Protein AF-A0A2K2CIB5-F1 (afdb_monomer)

Mean predicted aligned error: 21.06 Å

Solvent-accessible surface area (backbone atoms only — not comparable to full-atom values): 12054 Å² total; per-residue (Å²): 138,87,83,84,85,75,82,81,91,66,77,60,63,50,74,44,98,86,73,51,72,44,46,51,68,60,53,52,51,53,51,49,52,52,48,54,54,51,50,59,51,50,52,55,48,49,55,48,51,51,53,52,47,55,53,48,50,55,50,50,54,53,52,51,52,52,52,51,51,53,53,53,52,50,53,51,52,51,52,51,52,48,54,48,50,53,50,51,62,58,68,69,59,75,73,51,76,68,53,50,52,50,52,48,52,52,51,53,51,50,52,51,51,51,51,52,39,41,75,75,78,39,83,78,78,79,73,90,50,82,83,54,95,83,40,90,86,57,93,68,91,59,59,70,77,58,49,52,59,68,75,46,82,80,90,76,80,86,78,82,80,76,85,79,80,83,80,91,82,91,82,84,83,82,83,79,81,86,83,77,72,87,83,78,81,80,128

Foldseek 3Di:
DDDDDDDDDDFDWDQDPVRDIDGPVVVVVVVVVVVVVVVVVVVVVVVVVVVVVVVVVVVVVVVVVVVVVVVVVVVVVVVVVVVVVVVVVVVPDDDDPVRVVVVVVVVVVVVVVQVVCCVPPRHDPPPVDPPPPQDPVDPDPDDPVVVVVNVDPPPDDPDDPPDDDDDDDDDDDDPPDDPPPPPPPDD

pLDDT: mean 72.32, std 23.1, range [26.28, 97.81]

Sequence (187 aa):
MAASTSSAGEAVTMRLANGKTISWPATVAGKIEEGLYKVGLLERAAEATDRDLNLLEKQVEAMTADVGFELQLNDYCYDLEHMRKARQEFRFRSLSEVEERSLGQIRDLASSAIEDYKTRVGPVPAYDNPISLFSDTIPLELPESLAMAIALPSASHHNKLTKIQGTDGVGEPYIADHKQACWLAGQ

Radius of gyration: 43.48 Å; Cα contacts (8 Å, |Δi|>4): 30; chains: 1; bounding box: 99×64×113 Å

Secondary structure (DSSP, 8-state):
-------SS---EEE-TTSPEEEHHHHHHHHHHHHHHHHHHHHHHHHHHHHHHHHHHHHHHHHHHHHHHHHHHHHHHHHHHHHHHHHHHHHT-PPPHHHHHHHHHHHHHHHHHHHHHHHHT-SPP-TTS---TT-TTS-----HHHHHHHHS-------------------------SSSSSSSS--

Structure (mmCIF, N/CA/C/O backbone):
data_AF-A0A2K2CIB5-F1
#
_entry.id   AF-A0A2K2CIB5-F1
#
loop_
_atom_site.group_PDB
_atom_site.id
_atom_site.type_symbol
_atom_site.label_atom_id
_atom_site.label_alt_id
_atom_site.label_comp_id
_atom_site.label_asym_id
_atom_site.label_entity_id
_atom_site.label_seq_id
_atom_site.pdbx_PDB_ins_code
_atom_site.Cartn_x
_atom_site.Cartn_y
_atom_site.Cartn_z
_atom_site.occupancy
_atom_site.B_iso_or_equiv
_atom_site.auth_seq_id
_atom_site.auth_comp_id
_atom_site.auth_asym_id
_atom_site.auth_atom_id
_atom_site.pdbx_PDB_model_num
ATOM 1 N N . MET A 1 1 ? 56.573 12.351 -56.029 1.00 39.19 1 MET A N 1
ATOM 2 C CA . MET A 1 1 ? 55.219 11.760 -56.093 1.00 39.19 1 MET A CA 1
ATOM 3 C C . MET A 1 1 ? 54.318 12.788 -56.749 1.00 39.19 1 MET A C 1
ATOM 5 O O . MET A 1 1 ? 54.076 13.821 -56.142 1.00 39.19 1 MET A O 1
ATOM 9 N N . ALA A 1 2 ? 53.953 12.581 -58.015 1.00 36.72 2 ALA A N 1
ATOM 10 C CA . ALA A 1 2 ? 53.115 13.511 -58.767 1.00 36.72 2 ALA A CA 1
ATOM 11 C C . ALA A 1 2 ? 51.644 13.116 -58.581 1.00 36.72 2 ALA A C 1
ATOM 13 O O . ALA A 1 2 ? 51.270 11.989 -58.898 1.00 36.72 2 ALA A O 1
ATOM 14 N N . ALA A 1 3 ? 50.835 14.021 -58.031 1.00 43.50 3 ALA A N 1
ATOM 15 C CA . ALA A 1 3 ? 49.385 13.892 -58.022 1.00 43.50 3 ALA A CA 1
ATOM 16 C C . ALA A 1 3 ? 48.858 14.497 -59.329 1.00 43.50 3 ALA A C 1
ATOM 18 O O . ALA A 1 3 ? 48.890 15.712 -59.507 1.00 43.50 3 ALA A O 1
ATOM 19 N N . SER A 1 4 ? 48.430 13.651 -60.264 1.00 44.19 4 SER A N 1
ATOM 20 C CA . SER A 1 4 ? 47.715 14.099 -61.459 1.00 44.19 4 SER A CA 1
ATOM 21 C C . SER A 1 4 ? 46.269 14.406 -61.079 1.00 44.19 4 SER A C 1
ATOM 23 O O . SER A 1 4 ? 45.534 13.506 -60.683 1.00 44.19 4 SER A O 1
ATOM 25 N N . THR A 1 5 ? 45.862 15.669 -61.189 1.00 52.91 5 THR A N 1
ATOM 26 C CA . THR A 1 5 ? 44.460 16.087 -61.068 1.00 52.91 5 THR A CA 1
ATOM 27 C C . THR A 1 5 ? 43.911 16.375 -62.461 1.00 52.91 5 THR A C 1
ATOM 29 O O . THR A 1 5 ? 44.218 17.416 -63.042 1.00 52.91 5 THR A O 1
ATOM 32 N N . SER A 1 6 ? 43.125 15.440 -62.996 1.00 41.16 6 SER A N 1
ATOM 33 C CA . SER A 1 6 ? 42.288 15.644 -64.181 1.00 41.16 6 SER A CA 1
ATOM 34 C C . SER A 1 6 ? 40.847 15.917 -63.745 1.00 41.16 6 SER A C 1
ATOM 36 O O . SER A 1 6 ? 40.375 15.431 -62.719 1.00 41.16 6 SER A O 1
ATOM 38 N N . SER A 1 7 ? 40.202 16.808 -64.490 1.00 55.09 7 SER A N 1
ATOM 39 C CA . SER A 1 7 ? 38.916 17.436 -64.211 1.00 55.09 7 SER A CA 1
ATOM 40 C C . SER A 1 7 ? 37.715 16.528 -64.481 1.00 55.09 7 SER A C 1
ATOM 42 O O . SER A 1 7 ? 37.750 15.720 -65.400 1.00 55.09 7 SER A O 1
ATOM 44 N N . ALA A 1 8 ? 36.613 16.832 -63.785 1.00 44.53 8 ALA A N 1
ATOM 45 C CA . ALA A 1 8 ? 35.243 16.365 -64.018 1.00 44.53 8 ALA A CA 1
ATOM 46 C C . ALA A 1 8 ? 34.978 14.882 -63.686 1.00 44.53 8 ALA A C 1
ATOM 48 O O . ALA A 1 8 ? 35.155 13.987 -64.500 1.00 44.53 8 ALA A O 1
ATOM 49 N N . GLY A 1 9 ? 34.470 14.642 -62.472 1.00 49.84 9 GLY A N 1
ATOM 50 C CA . GLY A 1 9 ? 33.801 13.386 -62.110 1.00 49.84 9 GLY A CA 1
ATOM 51 C C . GLY A 1 9 ? 34.690 12.145 -61.992 1.00 49.84 9 GLY A C 1
ATOM 52 O O . GLY A 1 9 ? 34.163 11.038 -61.928 1.00 49.84 9 GLY A O 1
ATOM 53 N N . GLU A 1 10 ? 36.014 12.293 -61.953 1.00 50.38 10 GLU A N 1
ATOM 54 C CA . GLU A 1 10 ? 36.927 11.154 -61.882 1.00 50.38 10 GLU A CA 1
ATOM 55 C C . GLU A 1 10 ? 37.088 10.694 -60.424 1.00 50.38 10 GLU A C 1
ATOM 57 O O . GLU A 1 10 ? 37.540 11.441 -59.553 1.00 50.38 10 GLU A O 1
ATOM 62 N N . ALA A 1 11 ? 36.640 9.468 -60.130 1.00 57.41 11 ALA A N 1
ATOM 63 C CA . ALA A 1 11 ? 36.698 8.892 -58.792 1.00 57.41 11 ALA A CA 1
ATOM 64 C C . ALA A 1 11 ? 38.142 8.923 -58.270 1.00 57.41 11 ALA A C 1
ATOM 66 O O . ALA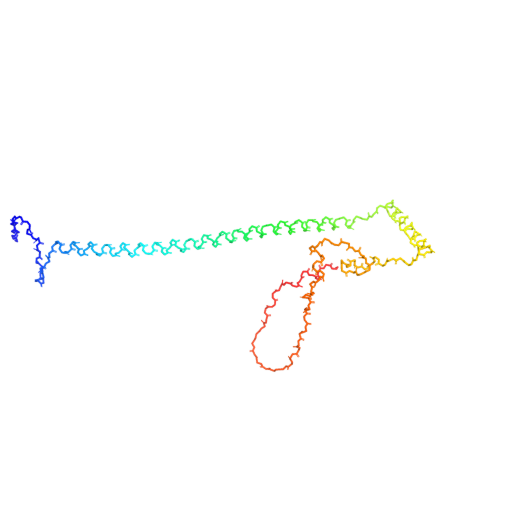 A 1 11 ? 39.026 8.286 -58.840 1.00 57.41 11 ALA A O 1
ATOM 67 N N . VAL A 1 12 ? 38.387 9.651 -57.173 1.00 67.75 12 VAL A N 1
ATOM 68 C CA . VAL A 1 12 ? 39.716 9.726 -56.555 1.00 67.75 12 VAL A CA 1
ATOM 69 C C . VAL A 1 12 ? 40.093 8.322 -56.076 1.00 67.75 12 VAL A C 1
ATOM 71 O O . VAL A 1 12 ? 39.555 7.821 -55.084 1.00 67.75 12 VAL A O 1
ATOM 74 N N . THR A 1 13 ? 40.994 7.664 -56.804 1.00 67.38 13 THR A N 1
ATOM 75 C CA . THR A 1 13 ? 41.514 6.341 -56.452 1.00 67.38 13 THR A CA 1
ATOM 76 C C . THR A 1 13 ? 42.935 6.441 -55.925 1.00 67.38 13 THR A C 1
ATOM 78 O O . THR A 1 13 ? 43.792 7.055 -56.556 1.00 67.38 13 THR A O 1
ATOM 81 N N . MET A 1 14 ? 43.206 5.799 -54.793 1.00 66.12 14 MET A N 1
ATOM 82 C CA . MET A 1 14 ? 44.529 5.753 -54.179 1.00 66.12 14 MET A CA 1
ATOM 83 C C . MET A 1 14 ? 45.064 4.320 -54.236 1.00 66.12 14 MET A C 1
ATOM 85 O O . MET A 1 14 ? 44.392 3.383 -53.804 1.00 66.12 14 MET A O 1
ATOM 89 N N . ARG A 1 15 ? 46.268 4.127 -54.784 1.00 69.38 15 ARG A N 1
ATOM 90 C CA . ARG A 1 15 ? 46.948 2.823 -54.775 1.00 69.38 15 ARG A CA 1
ATOM 91 C C . ARG A 1 15 ? 47.788 2.679 -53.514 1.00 69.38 15 ARG A C 1
ATOM 93 O O . ARG A 1 15 ? 48.648 3.510 -53.242 1.00 69.38 15 ARG A O 1
ATOM 100 N N . LEU A 1 16 ? 47.536 1.618 -52.758 1.00 70.50 16 LEU A N 1
ATOM 101 C CA . LEU A 1 16 ? 48.311 1.252 -51.578 1.00 70.50 16 LEU A CA 1
ATOM 102 C C . LEU A 1 16 ? 49.600 0.513 -51.963 1.00 70.50 16 LEU A C 1
ATOM 104 O O . LEU A 1 16 ? 49.692 -0.094 -53.030 1.00 70.50 16 LEU A O 1
ATOM 108 N N . ALA A 1 17 ? 50.574 0.497 -51.048 1.00 70.44 17 ALA A N 1
ATOM 109 C CA . ALA A 1 17 ? 51.872 -0.172 -51.218 1.00 70.44 17 ALA A CA 1
ATOM 110 C C . ALA A 1 17 ? 51.777 -1.693 -51.476 1.00 70.44 17 ALA A C 1
ATOM 112 O O . ALA A 1 17 ? 52.720 -2.295 -51.975 1.00 70.44 17 ALA A O 1
ATOM 113 N N . ASN A 1 18 ? 50.630 -2.309 -51.182 1.00 76.31 18 ASN A N 1
ATOM 114 C CA . ASN A 1 18 ? 50.328 -3.717 -51.457 1.00 76.31 18 ASN A CA 1
ATOM 115 C C . ASN A 1 18 ? 49.655 -3.951 -52.830 1.00 76.31 18 ASN A C 1
ATOM 117 O O . ASN A 1 18 ? 49.126 -5.031 -53.075 1.00 76.31 18 ASN A O 1
ATOM 121 N N . GLY A 1 19 ? 49.610 -2.939 -53.704 1.00 74.81 19 GLY A N 1
ATOM 122 C CA . GLY A 1 19 ? 49.005 -3.020 -55.039 1.00 74.81 19 GLY A CA 1
ATOM 123 C C . GLY A 1 19 ? 47.479 -2.862 -55.073 1.00 74.81 19 GLY A C 1
ATOM 124 O O . GLY A 1 19 ? 46.896 -2.803 -56.157 1.00 74.81 19 GLY A O 1
ATOM 125 N N . LYS A 1 20 ? 46.807 -2.746 -53.919 1.00 75.69 20 LYS A N 1
ATOM 126 C CA . LYS A 1 20 ? 45.348 -2.579 -53.852 1.00 75.69 20 LYS A CA 1
ATOM 127 C C . LYS A 1 20 ? 44.957 -1.141 -54.202 1.00 75.69 20 LYS A C 1
ATOM 129 O O . LYS A 1 20 ? 45.455 -0.191 -53.601 1.00 75.69 20 LYS A O 1
ATOM 134 N N . THR A 1 21 ? 44.053 -0.977 -55.168 1.00 74.56 21 THR A N 1
ATOM 135 C CA . THR A 1 21 ? 43.487 0.333 -55.531 1.00 74.56 21 THR A CA 1
ATOM 136 C C . THR A 1 21 ? 42.214 0.557 -54.721 1.00 74.56 21 THR A C 1
ATOM 138 O O . THR A 1 21 ? 41.288 -0.246 -54.804 1.00 74.56 21 THR A O 1
ATOM 141 N N . ILE A 1 22 ? 42.172 1.620 -53.921 1.00 74.31 22 ILE A N 1
ATOM 142 C CA . ILE A 1 22 ? 40.996 2.010 -53.141 1.00 74.31 22 ILE A CA 1
ATOM 143 C C . ILE A 1 22 ? 40.312 3.183 -53.839 1.00 74.31 22 ILE A C 1
ATOM 145 O O . ILE A 1 22 ? 40.981 4.143 -54.209 1.00 74.31 22 ILE A O 1
ATOM 149 N N . SER A 1 23 ? 38.990 3.126 -53.984 1.00 79.00 23 SER A N 1
ATOM 150 C CA . SER A 1 23 ? 38.166 4.268 -54.388 1.00 79.00 23 SER A CA 1
ATOM 151 C C . SER A 1 23 ? 37.649 4.991 -53.143 1.00 79.00 23 SER A C 1
ATOM 153 O O . SER A 1 23 ? 37.018 4.370 -52.279 1.00 79.00 23 SER A O 1
ATOM 155 N N . TRP A 1 24 ? 37.919 6.295 -53.030 1.00 75.25 24 TRP A N 1
ATOM 156 C CA . TRP A 1 24 ? 37.426 7.114 -51.918 1.00 75.25 24 TRP A CA 1
ATOM 157 C C . TRP A 1 24 ? 35.892 7.138 -51.835 1.00 75.25 24 TRP A C 1
ATOM 159 O O . TRP A 1 24 ? 35.381 6.845 -50.754 1.00 75.25 24 TRP A O 1
ATOM 169 N N . PRO A 1 25 ? 35.141 7.369 -52.935 1.00 80.38 25 PRO A N 1
ATOM 170 C CA . PRO A 1 25 ? 33.680 7.274 -52.917 1.00 80.38 25 PRO A CA 1
ATOM 171 C C . PRO A 1 25 ? 33.150 5.938 -52.382 1.00 80.38 25 PRO A C 1
ATOM 173 O O . PRO A 1 25 ? 32.252 5.926 -51.545 1.00 80.38 25 PRO A O 1
ATOM 176 N N . ALA A 1 26 ? 33.745 4.814 -52.795 1.00 76.50 26 ALA A N 1
ATOM 177 C CA . ALA A 1 26 ? 33.327 3.488 -52.334 1.00 76.50 26 ALA A CA 1
ATOM 178 C C . ALA A 1 26 ? 33.642 3.255 -50.845 1.00 76.50 26 ALA A C 1
ATOM 180 O O . ALA A 1 26 ? 32.874 2.617 -50.131 1.00 76.50 26 ALA A O 1
ATOM 181 N N . THR A 1 27 ? 34.760 3.799 -50.357 1.00 83.06 27 THR A N 1
ATOM 182 C CA . THR A 1 27 ? 35.150 3.690 -48.942 1.00 83.06 27 THR A CA 1
ATOM 183 C C . THR A 1 27 ? 34.238 4.522 -48.046 1.00 83.06 27 THR A C 1
ATOM 185 O O . THR A 1 27 ? 33.832 4.058 -46.983 1.00 83.06 27 THR A O 1
ATOM 188 N N . VAL A 1 28 ? 33.890 5.737 -48.481 1.00 85.75 28 VAL A N 1
ATOM 189 C CA . VAL A 1 28 ? 32.944 6.608 -47.772 1.00 85.75 28 VAL A CA 1
ATOM 190 C C . VAL A 1 28 ? 31.554 5.973 -47.745 1.00 85.75 28 VAL A C 1
ATOM 192 O O . VAL A 1 28 ? 30.962 5.896 -46.673 1.00 85.75 28 VAL A O 1
ATOM 195 N N . ALA A 1 29 ? 31.070 5.442 -48.873 1.00 86.88 29 ALA A N 1
ATOM 196 C CA . ALA A 1 29 ? 29.794 4.728 -48.934 1.00 86.88 29 ALA A CA 1
ATOM 197 C C . ALA A 1 29 ? 29.753 3.536 -47.961 1.00 86.88 29 ALA A C 1
ATOM 199 O O . ALA A 1 29 ? 28.837 3.443 -47.148 1.00 86.88 29 ALA A O 1
ATOM 200 N N . GLY A 1 30 ? 30.796 2.6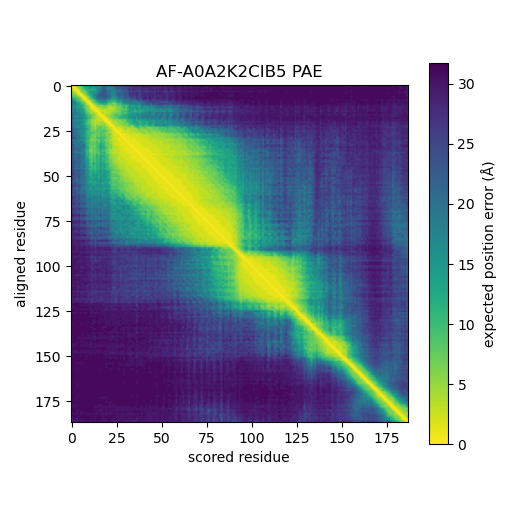97 -47.942 1.00 89.31 30 GLY A N 1
ATOM 201 C CA . GLY A 1 30 ? 30.874 1.574 -47.003 1.00 89.31 30 GLY A CA 1
ATOM 202 C C . GLY A 1 30 ? 30.906 2.005 -45.530 1.00 89.31 30 GLY A C 1
ATOM 203 O O . GLY A 1 30 ? 30.335 1.334 -44.674 1.00 89.31 30 GLY A O 1
ATOM 204 N N . LYS A 1 31 ? 31.525 3.150 -45.211 1.00 92.88 31 LYS A N 1
ATOM 205 C CA . LYS A 1 31 ? 31.509 3.707 -43.847 1.00 92.88 31 LYS A CA 1
ATOM 206 C C . LYS A 1 31 ? 30.155 4.286 -43.449 1.00 92.88 31 LYS A C 1
ATOM 208 O O . LYS A 1 31 ? 29.793 4.198 -42.278 1.00 92.88 31 LYS A O 1
ATOM 213 N N . ILE A 1 32 ? 29.408 4.839 -44.401 1.00 93.88 32 ILE A N 1
ATOM 214 C CA . ILE A 1 32 ? 28.031 5.290 -44.180 1.00 93.88 32 ILE A CA 1
ATOM 215 C C . ILE A 1 32 ? 27.129 4.086 -43.895 1.00 93.88 32 ILE A C 1
ATOM 217 O O . ILE A 1 32 ? 26.402 4.105 -42.907 1.00 93.88 32 ILE A O 1
ATOM 221 N N . GLU A 1 33 ? 27.225 3.015 -44.685 1.00 94.38 33 GLU A N 1
ATOM 222 C CA . GLU A 1 33 ? 26.468 1.776 -44.455 1.00 94.38 33 GLU A CA 1
ATOM 223 C C . GLU A 1 33 ? 26.789 1.145 -43.091 1.00 94.38 33 GLU A C 1
ATOM 225 O O . GLU A 1 33 ? 25.881 0.776 -42.347 1.00 94.38 33 GLU A O 1
ATOM 230 N N . GLU A 1 34 ? 28.072 1.091 -42.713 1.00 94.56 34 GLU A N 1
ATOM 231 C CA . GLU A 1 34 ? 28.499 0.634 -41.385 1.00 94.56 34 GLU A CA 1
ATOM 232 C C . GLU A 1 34 ? 27.895 1.500 -40.264 1.00 94.56 34 GLU A C 1
ATOM 234 O O . GLU A 1 34 ? 27.457 0.978 -39.236 1.00 94.56 34 GLU A O 1
ATOM 239 N N . GLY A 1 35 ? 27.858 2.823 -40.455 1.00 96.44 35 GLY A 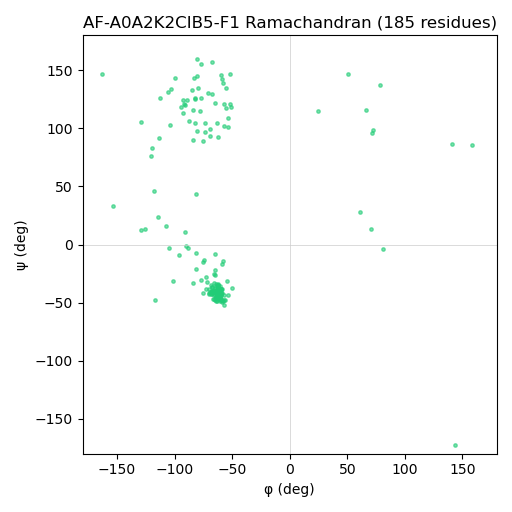N 1
ATOM 240 C CA . GLY A 1 35 ? 27.246 3.766 -39.520 1.00 96.44 35 GLY A CA 1
ATOM 241 C C . GLY A 1 35 ? 25.744 3.539 -39.364 1.00 96.44 35 GLY A C 1
ATOM 242 O O . GLY A 1 35 ? 25.266 3.406 -38.240 1.00 96.44 35 GLY A O 1
ATOM 243 N N . LEU A 1 36 ? 25.018 3.414 -40.477 1.00 96.50 36 LEU A N 1
ATOM 244 C CA . LEU A 1 36 ? 23.578 3.137 -40.487 1.00 96.50 36 LEU A CA 1
ATOM 245 C C . LEU A 1 36 ? 23.252 1.812 -39.792 1.00 96.50 36 LEU A C 1
ATOM 247 O O . LEU A 1 36 ? 22.327 1.746 -38.986 1.00 96.50 36 LEU A O 1
ATOM 251 N N . TYR A 1 37 ? 24.053 0.772 -40.034 1.00 96.38 37 TYR A N 1
ATOM 252 C CA . TYR A 1 37 ? 23.895 -0.511 -39.354 1.00 96.38 37 TYR A CA 1
ATOM 253 C C . TYR A 1 37 ? 24.063 -0.389 -37.831 1.00 96.38 37 TYR A C 1
ATOM 255 O O . TYR A 1 37 ? 23.268 -0.944 -37.070 1.00 96.38 37 TYR A O 1
ATOM 263 N N . LYS A 1 38 ? 25.079 0.353 -37.369 1.00 96.75 38 LYS A N 1
ATOM 264 C CA . LYS A 1 38 ? 25.321 0.570 -35.934 1.00 96.75 38 LYS A CA 1
ATOM 265 C C . LYS A 1 38 ? 24.219 1.395 -35.282 1.00 96.75 38 LYS A C 1
ATOM 267 O O . LYS A 1 38 ? 23.793 1.044 -34.186 1.00 96.75 38 LYS A O 1
ATOM 272 N N . VAL A 1 39 ? 23.740 2.441 -35.953 1.00 97.81 39 VAL A N 1
ATOM 273 C CA . VAL A 1 39 ? 22.602 3.242 -35.478 1.00 97.81 39 VAL A CA 1
ATOM 274 C C . VAL A 1 39 ? 21.373 2.352 -35.313 1.00 97.81 39 VAL A C 1
ATOM 276 O O . VAL A 1 39 ? 20.824 2.292 -34.220 1.00 97.81 39 VAL A O 1
ATOM 279 N N . GLY A 1 40 ? 21.033 1.543 -36.319 1.00 96.94 40 GLY A N 1
ATOM 280 C CA . GLY A 1 40 ? 19.893 0.629 -36.222 1.00 96.94 40 GLY A CA 1
ATOM 281 C C . GLY A 1 40 ? 20.050 -0.471 -35.161 1.00 96.94 40 GLY A C 1
ATOM 282 O O . GLY A 1 40 ? 19.060 -1.050 -34.717 1.00 96.94 40 GLY A O 1
ATOM 283 N N . LEU A 1 41 ? 21.278 -0.811 -34.750 1.00 96.62 41 LEU A N 1
ATOM 284 C CA . LEU A 1 41 ? 21.514 -1.706 -33.612 1.00 96.62 41 LEU A CA 1
ATOM 285 C C . LEU A 1 41 ? 21.257 -0.996 -32.277 1.00 96.62 41 LEU A C 1
ATOM 287 O O . LEU A 1 41 ? 20.650 -1.586 -31.386 1.00 96.62 41 LEU A O 1
ATOM 291 N N . LEU A 1 42 ? 21.698 0.258 -32.159 1.00 96.81 42 LEU A N 1
ATOM 292 C CA . LEU A 1 42 ? 21.481 1.082 -30.972 1.00 96.81 42 LEU A CA 1
ATOM 293 C C . LEU A 1 42 ? 20.005 1.423 -30.778 1.00 96.81 42 LEU A C 1
ATOM 295 O O . LEU A 1 42 ? 19.528 1.339 -29.656 1.00 96.81 42 LEU A O 1
ATOM 299 N N . GLU A 1 43 ? 19.273 1.729 -31.848 1.00 97.38 43 GLU A N 1
ATOM 300 C CA . GLU A 1 43 ? 17.827 1.988 -31.790 1.00 97.38 43 GLU A CA 1
ATOM 301 C C . GLU A 1 43 ? 17.071 0.783 -31.221 1.00 97.38 43 GLU A C 1
ATOM 303 O O . GLU A 1 43 ? 16.312 0.915 -30.266 1.00 97.38 43 GLU A O 1
ATOM 308 N N . ARG A 1 44 ? 17.365 -0.429 -31.710 1.00 95.88 44 ARG A N 1
ATOM 309 C CA . ARG A 1 44 ? 16.766 -1.662 -31.171 1.00 95.88 44 ARG A CA 1
ATOM 310 C C . ARG A 1 44 ? 17.128 -1.915 -29.708 1.00 95.88 44 ARG A C 1
ATOM 312 O O . ARG A 1 44 ? 16.298 -2.429 -28.960 1.00 95.88 44 ARG A O 1
ATOM 319 N N . ALA A 1 45 ? 18.359 -1.594 -29.309 1.00 95.81 45 ALA A N 1
ATOM 320 C CA . ALA A 1 45 ? 18.782 -1.711 -27.918 1.00 95.81 45 ALA A CA 1
ATOM 321 C C . ALA A 1 45 ? 18.055 -0.693 -27.026 1.00 95.81 45 ALA A C 1
ATOM 323 O O . ALA A 1 45 ? 17.582 -1.074 -25.960 1.00 95.81 45 ALA A O 1
ATOM 324 N N . ALA A 1 46 ? 17.901 0.550 -27.489 1.00 96.38 46 ALA A N 1
ATOM 325 C CA . ALA A 1 46 ? 17.163 1.597 -26.789 1.00 96.38 46 ALA A CA 1
ATOM 326 C C . ALA A 1 46 ? 15.690 1.208 -26.592 1.00 96.38 46 ALA A C 1
ATOM 328 O O . ALA A 1 46 ? 15.178 1.259 -25.478 1.00 96.38 46 ALA A O 1
ATOM 329 N N . GLU A 1 47 ? 15.030 0.696 -27.633 1.00 97.06 47 GLU A N 1
ATOM 330 C CA . GLU A 1 47 ? 13.654 0.210 -27.507 1.00 97.06 47 GLU A CA 1
ATOM 331 C C . GLU A 1 47 ? 13.526 -0.962 -26.520 1.00 97.06 47 GLU A C 1
ATOM 333 O O . GLU A 1 47 ? 12.512 -1.098 -25.839 1.00 97.06 47 GLU A O 1
ATOM 338 N N . ALA A 1 48 ? 14.524 -1.852 -26.458 1.00 96.44 48 ALA A N 1
ATOM 339 C CA . ALA A 1 48 ? 14.538 -2.937 -25.479 1.00 96.44 48 ALA A CA 1
ATOM 340 C C . ALA A 1 48 ? 14.656 -2.399 -24.053 1.00 96.44 48 ALA A C 1
ATOM 342 O O . ALA A 1 48 ? 13.852 -2.771 -23.202 1.00 96.44 48 ALA A O 1
ATOM 343 N N . THR A 1 49 ? 15.576 -1.463 -23.822 1.00 96.50 49 THR A N 1
ATOM 344 C CA . THR A 1 49 ? 15.735 -0.835 -22.509 1.00 96.50 49 THR A CA 1
ATOM 345 C C . THR A 1 49 ? 14.511 -0.026 -22.097 1.00 96.50 49 THR A C 1
ATOM 347 O O . THR A 1 49 ? 14.140 -0.064 -20.929 1.00 96.50 49 THR A O 1
ATOM 350 N N . ASP A 1 50 ? 13.831 0.641 -23.033 1.00 97.69 50 ASP A N 1
ATOM 351 C CA . ASP A 1 50 ? 12.600 1.380 -22.738 1.00 97.69 50 ASP A CA 1
ATOM 352 C C . ASP A 1 50 ? 11.474 0.435 -22.305 1.00 97.69 50 ASP A C 1
ATOM 354 O O . ASP A 1 50 ? 10.715 0.738 -21.383 1.00 97.69 50 ASP A O 1
ATOM 358 N N . ARG A 1 51 ? 11.358 -0.746 -22.928 1.00 96.69 51 ARG A N 1
ATOM 359 C CA . ARG A 1 51 ? 10.388 -1.765 -22.493 1.00 96.69 51 ARG A CA 1
ATOM 360 C C . ARG A 1 51 ? 10.703 -2.271 -21.088 1.00 96.69 51 ARG A C 1
ATOM 362 O O . ARG A 1 51 ? 9.787 -2.358 -20.273 1.00 96.69 51 ARG A O 1
ATOM 369 N N . ASP A 1 52 ? 11.968 -2.559 -20.801 1.00 97.56 52 ASP A N 1
ATOM 370 C CA . ASP A 1 52 ? 12.396 -3.022 -19.478 1.00 97.56 52 ASP A CA 1
ATOM 371 C C . ASP A 1 52 ? 12.159 -1.950 -18.404 1.00 97.56 52 ASP A C 1
ATOM 373 O O . ASP A 1 52 ? 11.675 -2.259 -17.315 1.00 97.56 52 ASP A O 1
ATOM 377 N N . LEU A 1 53 ? 12.411 -0.678 -18.728 1.00 97.56 53 LEU A N 1
ATOM 378 C CA . LEU A 1 53 ? 12.156 0.450 -17.832 1.00 97.56 53 LEU A CA 1
ATOM 379 C C . LEU A 1 53 ? 10.662 0.590 -17.515 1.00 97.56 53 LEU A C 1
ATOM 381 O O . LEU A 1 53 ? 10.302 0.711 -16.348 1.00 97.56 53 LEU A O 1
ATOM 385 N N . ASN A 1 54 ? 9.790 0.475 -18.520 1.00 97.06 54 ASN A N 1
ATOM 386 C CA . ASN A 1 54 ? 8.337 0.496 -18.318 1.00 97.06 54 ASN A CA 1
ATOM 387 C C . ASN A 1 54 ? 7.838 -0.674 -17.450 1.00 97.06 54 ASN A C 1
ATOM 389 O O . ASN A 1 54 ? 6.868 -0.534 -16.703 1.00 97.06 54 ASN A O 1
ATOM 393 N N . LEU A 1 55 ? 8.455 -1.856 -17.563 1.00 97.38 55 LEU A N 1
ATOM 394 C CA . LEU A 1 55 ? 8.124 -2.997 -16.701 1.00 97.38 55 LEU A CA 1
ATOM 395 C C . LEU A 1 55 ? 8.555 -2.739 -15.256 1.00 97.38 55 LEU A C 1
ATOM 397 O O . LEU A 1 55 ? 7.791 -3.018 -14.331 1.00 97.38 55 LEU A O 1
ATOM 401 N N . LEU A 1 56 ? 9.751 -2.181 -15.073 1.00 97.62 56 LEU A N 1
ATOM 402 C CA . LEU A 1 56 ? 10.276 -1.854 -13.756 1.00 97.62 56 LEU A CA 1
ATOM 403 C C . LEU A 1 56 ? 9.450 -0.759 -13.071 1.00 97.62 56 LEU A C 1
ATOM 405 O O . LEU A 1 56 ? 9.157 -0.880 -11.886 1.00 97.62 56 LEU A O 1
ATOM 409 N N . GLU A 1 57 ? 9.022 0.267 -13.807 1.00 97.62 57 GLU A N 1
ATOM 410 C CA . GLU A 1 57 ? 8.162 1.337 -13.289 1.00 97.62 57 GLU A CA 1
ATOM 411 C C . GLU A 1 57 ? 6.852 0.774 -12.722 1.00 97.62 57 GLU A C 1
ATOM 413 O O . GLU A 1 57 ? 6.529 1.012 -11.560 1.00 97.62 57 GLU A O 1
ATOM 418 N N . LYS A 1 58 ? 6.170 -0.096 -13.476 1.00 96.88 58 LYS A N 1
ATOM 419 C CA . LYS A 1 58 ? 4.955 -0.781 -13.000 1.00 96.88 58 LYS A CA 1
ATOM 420 C C . LYS A 1 58 ? 5.198 -1.626 -11.752 1.00 96.88 58 LYS A C 1
ATOM 422 O O . LYS A 1 58 ? 4.344 -1.697 -10.870 1.00 96.88 58 LYS A O 1
ATOM 427 N N . GLN A 1 59 ? 6.349 -2.291 -11.670 1.00 97.00 59 GLN A N 1
ATOM 428 C CA . GLN A 1 59 ? 6.707 -3.073 -10.489 1.00 97.00 59 GLN A CA 1
ATOM 429 C C . GLN A 1 59 ? 6.943 -2.175 -9.265 1.00 97.00 59 GLN A C 1
ATOM 431 O O . GLN A 1 59 ? 6.526 -2.521 -8.161 1.00 97.00 59 GLN A O 1
ATOM 436 N N . VAL A 1 60 ? 7.582 -1.017 -9.450 1.00 97.38 60 VAL A N 1
ATOM 437 C CA . VAL A 1 60 ? 7.798 -0.031 -8.383 1.00 97.38 60 VAL A CA 1
ATOM 438 C C . VAL A 1 60 ? 6.477 0.570 -7.908 1.00 97.38 60 VAL A C 1
ATOM 440 O O . VAL A 1 60 ? 6.285 0.725 -6.702 1.00 97.38 60 VAL A O 1
ATOM 443 N N . GLU A 1 61 ? 5.551 0.870 -8.818 1.00 96.50 61 GLU A N 1
ATOM 444 C CA . GLU A 1 61 ? 4.203 1.333 -8.471 1.00 96.50 61 GLU A CA 1
ATOM 445 C C . GLU A 1 61 ? 3.460 0.300 -7.613 1.00 96.50 61 GLU A C 1
ATOM 447 O O . GLU A 1 61 ? 2.925 0.647 -6.559 1.00 96.50 61 GLU A O 1
ATOM 452 N N . ALA A 1 62 ? 3.491 -0.977 -8.011 1.00 95.06 62 ALA A N 1
ATOM 453 C CA . ALA A 1 62 ? 2.889 -2.063 -7.239 1.00 95.06 62 ALA A CA 1
ATOM 454 C C . ALA A 1 62 ? 3.515 -2.189 -5.839 1.00 95.06 62 ALA A C 1
ATOM 456 O O . ALA A 1 62 ? 2.803 -2.209 -4.839 1.00 95.06 62 ALA A O 1
ATOM 457 N N . MET A 1 63 ? 4.847 -2.175 -5.751 1.00 95.75 63 MET A N 1
ATOM 458 C CA . MET A 1 63 ? 5.556 -2.242 -4.471 1.00 95.75 63 MET A CA 1
ATOM 459 C C . MET A 1 63 ? 5.269 -1.024 -3.580 1.00 95.75 63 MET A C 1
ATOM 461 O O . MET A 1 63 ? 5.202 -1.147 -2.362 1.00 95.75 63 MET A O 1
ATOM 465 N N . THR A 1 64 ? 5.077 0.158 -4.167 1.00 94.44 64 THR A N 1
ATOM 466 C CA . THR A 1 64 ? 4.727 1.375 -3.421 1.00 94.44 64 THR A CA 1
ATOM 467 C C . THR A 1 64 ? 3.321 1.273 -2.828 1.00 94.44 64 THR A C 1
ATOM 469 O O . THR A 1 64 ? 3.104 1.714 -1.698 1.00 94.44 64 THR A O 1
ATOM 472 N N . ALA A 1 65 ? 2.378 0.652 -3.544 1.00 93.19 65 ALA A N 1
ATOM 473 C CA . ALA A 1 65 ? 1.057 0.346 -3.001 1.00 93.19 65 ALA A CA 1
ATOM 474 C C . ALA A 1 65 ? 1.148 -0.634 -1.816 1.00 93.19 65 ALA A C 1
ATOM 476 O O . ALA A 1 65 ? 0.553 -0.372 -0.771 1.00 93.19 65 ALA A O 1
ATOM 477 N N . ASP A 1 66 ? 1.955 -1.693 -1.938 1.00 94.19 66 ASP A N 1
ATOM 478 C CA . ASP A 1 66 ? 2.184 -2.663 -0.857 1.00 94.19 66 ASP A CA 1
ATOM 479 C C . ASP A 1 66 ? 2.797 -2.002 0.389 1.00 94.19 66 ASP A C 1
ATOM 481 O O . ASP A 1 66 ? 2.307 -2.187 1.503 1.00 94.19 66 ASP A O 1
ATOM 485 N N . VAL A 1 67 ? 3.811 -1.149 0.211 1.00 95.50 67 VAL A N 1
ATOM 486 C CA . VAL A 1 67 ? 4.408 -0.367 1.310 1.00 95.50 67 VAL A CA 1
ATOM 487 C C . VAL A 1 67 ? 3.373 0.551 1.970 1.00 95.50 67 VAL A C 1
ATOM 489 O O . VAL A 1 67 ? 3.395 0.729 3.188 1.00 95.50 67 VAL A O 1
ATOM 492 N N . GLY A 1 68 ? 2.437 1.107 1.196 1.00 92.44 68 GLY A N 1
ATOM 493 C CA . GLY A 1 68 ? 1.318 1.884 1.728 1.00 92.44 68 GLY A CA 1
ATOM 494 C C . GLY A 1 68 ? 0.440 1.083 2.694 1.00 92.44 68 GLY A C 1
ATOM 495 O O . GLY A 1 68 ? 0.067 1.600 3.749 1.00 92.44 68 GLY A O 1
ATOM 496 N N . PHE A 1 69 ? 0.152 -0.184 2.382 1.00 92.56 69 PHE A N 1
ATOM 497 C CA . PHE A 1 69 ? -0.602 -1.068 3.277 1.00 92.56 69 PHE A CA 1
ATOM 498 C C . PHE A 1 69 ? 0.185 -1.439 4.535 1.00 92.56 69 PHE A C 1
ATOM 500 O O . PHE A 1 69 ? -0.383 -1.425 5.626 1.00 92.56 69 PHE A O 1
ATOM 507 N N . GLU A 1 70 ? 1.483 -1.717 4.413 1.00 93.44 70 GLU A N 1
ATOM 508 C CA . GLU A 1 70 ? 2.340 -2.021 5.567 1.00 93.44 70 GLU A CA 1
ATOM 509 C C . GLU A 1 70 ? 2.415 -0.843 6.552 1.00 93.44 70 GLU A C 1
ATOM 511 O O . GLU A 1 70 ? 2.351 -1.038 7.767 1.00 93.44 70 GLU A O 1
ATOM 516 N N . LEU A 1 71 ? 2.465 0.395 6.047 1.00 95.31 71 LEU A N 1
ATOM 517 C CA . LEU A 1 71 ? 2.410 1.596 6.887 1.00 95.31 71 LEU A CA 1
ATOM 518 C C . LEU A 1 71 ? 1.080 1.703 7.646 1.00 95.31 71 LEU A C 1
ATOM 520 O O . LEU A 1 71 ? 1.084 1.915 8.858 1.00 95.31 71 LEU A O 1
ATOM 524 N N . GLN A 1 72 ? -0.051 1.488 6.967 1.00 95.31 72 GLN A N 1
ATOM 525 C CA . GLN A 1 72 ? -1.368 1.495 7.616 1.00 95.31 72 GLN A CA 1
ATOM 526 C C . GLN A 1 72 ? -1.507 0.382 8.661 1.00 95.31 72 GLN A C 1
ATOM 528 O O . GLN A 1 72 ? -2.080 0.595 9.732 1.00 95.31 72 GLN A O 1
ATOM 533 N N . LEU A 1 73 ? -0.978 -0.810 8.372 1.00 96.00 73 LEU A N 1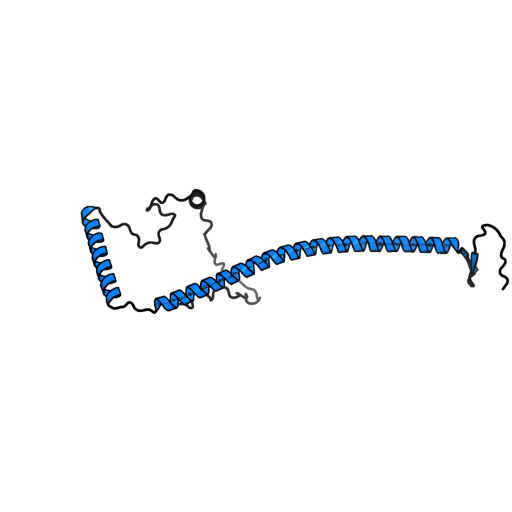
ATOM 534 C CA . LEU A 1 73 ? -0.988 -1.927 9.311 1.00 96.00 73 LEU A CA 1
ATOM 535 C C . LEU A 1 73 ? -0.142 -1.614 10.550 1.00 96.00 73 LEU A C 1
ATOM 537 O O . LEU A 1 73 ? -0.548 -1.938 11.668 1.00 96.00 73 LEU A O 1
ATOM 541 N N . ASN A 1 74 ? 1.010 -0.967 10.366 1.00 95.44 74 ASN A N 1
ATOM 542 C CA . ASN A 1 74 ? 1.864 -0.528 11.462 1.00 95.44 74 ASN A CA 1
ATOM 543 C C . ASN A 1 74 ? 1.157 0.496 12.368 1.00 95.44 74 ASN A C 1
ATOM 545 O O . ASN A 1 74 ? 1.197 0.342 13.590 1.00 95.44 74 ASN A O 1
ATOM 549 N N . ASP A 1 75 ? 0.454 1.475 11.792 1.00 95.56 75 ASP A N 1
ATOM 550 C CA . ASP A 1 75 ? -0.346 2.445 12.554 1.00 95.56 75 ASP A CA 1
ATOM 551 C C . ASP A 1 75 ? -1.459 1.748 13.352 1.00 95.56 75 ASP A C 1
ATOM 553 O O . ASP A 1 75 ? -1.623 1.983 14.550 1.00 95.56 75 ASP A O 1
ATOM 557 N N . TYR A 1 76 ? -2.161 0.794 12.736 1.00 95.69 76 TYR A N 1
ATOM 558 C CA . TYR A 1 76 ? -3.180 0.009 13.434 1.00 95.69 76 TYR A CA 1
ATOM 559 C C . TYR A 1 76 ? -2.597 -0.825 14.587 1.00 95.69 76 TYR A C 1
ATOM 561 O O . TYR A 1 76 ? -3.179 -0.900 15.673 1.00 95.69 76 TYR A O 1
ATOM 569 N N . CYS A 1 77 ? -1.428 -1.440 14.389 1.00 95.06 77 CYS A N 1
ATOM 570 C CA . CYS A 1 77 ? -0.736 -2.181 15.446 1.00 95.06 77 CYS A CA 1
ATOM 571 C C . CYS A 1 77 ? -0.325 -1.263 16.605 1.00 95.06 77 CYS A C 1
ATOM 573 O O . CYS A 1 77 ? -0.440 -1.650 17.772 1.00 95.06 77 CYS A O 1
ATOM 575 N N . TYR A 1 78 ? 0.119 -0.045 16.294 1.00 96.00 78 TYR A N 1
ATOM 576 C CA . TYR A 1 78 ? 0.450 0.970 17.286 1.00 96.00 78 TYR A CA 1
ATOM 577 C C . TYR A 1 78 ? -0.776 1.361 18.126 1.00 96.00 78 TYR A C 1
ATOM 579 O O . TYR A 1 78 ? -0.709 1.345 19.360 1.00 96.00 78 TYR A O 1
ATOM 587 N N . ASP A 1 79 ? -1.917 1.615 17.483 1.00 95.62 79 ASP A N 1
ATOM 588 C CA . ASP A 1 79 ? -3.179 1.928 18.160 1.00 95.62 79 ASP A CA 1
ATOM 589 C C . ASP A 1 79 ? -3.663 0.776 19.048 1.00 95.62 79 ASP A C 1
ATOM 591 O O . ASP A 1 79 ? -4.095 0.991 20.186 1.00 95.62 79 ASP A O 1
ATOM 595 N N . LEU A 1 80 ? -3.564 -0.467 18.568 1.00 94.75 80 LEU A N 1
ATOM 596 C CA . LEU A 1 80 ? -3.929 -1.644 19.354 1.00 94.75 80 LEU A CA 1
ATOM 597 C C . LEU A 1 80 ? -3.081 -1.785 20.620 1.00 94.75 80 LEU A C 1
ATOM 599 O O . LEU A 1 80 ? -3.629 -2.107 21.680 1.00 94.75 80 LEU A O 1
ATOM 603 N N . GLU A 1 81 ? -1.773 -1.531 20.540 1.00 94.31 81 GLU A N 1
ATOM 604 C CA . GLU A 1 81 ? -0.899 -1.578 21.714 1.00 94.31 81 GLU A CA 1
ATOM 605 C C . GLU A 1 81 ? -1.226 -0.451 22.701 1.00 94.31 81 GLU A C 1
ATOM 607 O O . GLU A 1 81 ? -1.247 -0.682 23.912 1.00 94.31 81 GLU A O 1
ATOM 612 N N . HIS A 1 82 ? -1.581 0.743 22.219 1.00 93.81 82 HIS A N 1
ATOM 613 C CA . HIS A 1 82 ? -2.081 1.820 23.081 1.00 93.81 82 HIS A CA 1
ATOM 614 C C . HIS A 1 82 ? -3.388 1.457 23.775 1.00 93.81 82 HIS A C 1
ATOM 616 O O . HIS A 1 82 ? -3.505 1.607 24.991 1.00 93.81 82 HIS A O 1
ATOM 622 N N . MET A 1 83 ? -4.354 0.893 23.048 1.00 92.56 83 MET A N 1
ATOM 623 C CA . MET A 1 83 ? -5.596 0.404 23.650 1.00 92.56 83 MET A CA 1
ATOM 624 C C . MET A 1 83 ? -5.340 -0.723 24.654 1.00 92.56 83 MET A C 1
ATOM 626 O O . MET A 1 83 ? -6.049 -0.845 25.657 1.00 92.56 83 MET A O 1
ATOM 630 N N . ARG A 1 84 ? -4.349 -1.586 24.401 1.00 91.19 84 ARG A N 1
ATOM 631 C CA . ARG A 1 84 ? -3.934 -2.635 25.340 1.00 91.19 84 ARG A CA 1
ATOM 632 C C . ARG A 1 84 ? -3.373 -2.028 26.623 1.00 91.19 84 ARG A C 1
ATOM 634 O O . ARG A 1 84 ? -3.827 -2.418 27.697 1.00 91.19 84 ARG A O 1
ATOM 641 N N . LYS A 1 85 ? -2.459 -1.059 26.516 1.00 90.81 85 LYS A N 1
ATOM 642 C CA . LYS A 1 85 ? -1.874 -0.340 27.660 1.00 90.81 85 LYS A CA 1
ATOM 643 C C . LYS A 1 85 ? -2.928 0.407 28.464 1.00 90.81 85 LYS A C 1
ATOM 645 O O . LYS A 1 85 ? -3.028 0.182 29.665 1.00 90.81 85 LYS A O 1
ATOM 650 N N . ALA A 1 86 ? -3.791 1.178 27.803 1.00 87.69 86 ALA A N 1
ATOM 651 C CA . ALA A 1 86 ? -4.895 1.869 28.463 1.00 87.69 86 ALA A CA 1
ATOM 652 C C . ALA A 1 86 ? -5.787 0.879 29.228 1.00 87.69 86 ALA A C 1
ATOM 654 O O . ALA A 1 86 ? -6.063 1.060 30.410 1.00 87.69 86 ALA A O 1
ATOM 655 N N . ARG A 1 87 ? -6.183 -0.238 28.598 1.00 83.88 87 ARG A N 1
ATOM 656 C CA . ARG A 1 87 ? -6.958 -1.287 29.284 1.00 83.88 87 ARG A CA 1
ATOM 657 C C . ARG A 1 87 ? -6.230 -1.874 30.487 1.00 83.88 87 ARG A C 1
ATOM 659 O O . ARG A 1 87 ? -6.889 -2.179 31.475 1.00 83.88 87 ARG A O 1
ATOM 666 N N . GLN A 1 88 ? -4.916 -2.063 30.416 1.00 84.12 88 GLN A N 1
ATOM 667 C CA . GLN A 1 88 ? -4.134 -2.535 31.556 1.00 84.12 88 GLN A CA 1
ATOM 668 C C . GLN A 1 88 ? -4.150 -1.510 32.689 1.00 84.12 88 GLN A C 1
ATOM 670 O O . GLN A 1 88 ? -4.495 -1.877 33.805 1.00 84.12 88 GLN A O 1
ATOM 675 N N . GLU A 1 89 ? -3.897 -0.234 32.406 1.00 82.56 89 GLU A N 1
ATOM 676 C CA . GLU A 1 89 ? -3.952 0.841 33.405 1.00 82.56 89 GLU A CA 1
ATOM 677 C C . GLU A 1 89 ? -5.325 0.927 34.091 1.00 82.56 89 GLU A C 1
ATOM 679 O O . GLU A 1 89 ? -5.404 0.997 35.318 1.00 82.56 89 GLU A O 1
ATOM 684 N N . PHE A 1 90 ? -6.418 0.828 33.327 1.00 70.88 90 PHE A N 1
ATOM 685 C CA . PHE A 1 90 ? -7.772 0.840 33.888 1.00 70.88 90 PHE A CA 1
ATOM 686 C C . PHE A 1 90 ? -8.151 -0.454 34.618 1.00 70.88 90 PHE A C 1
ATOM 688 O O . PHE A 1 90 ? -8.946 -0.399 35.554 1.00 70.88 90 PHE A O 1
ATOM 695 N N . ARG A 1 91 ? -7.580 -1.611 34.253 1.00 62.94 91 ARG A N 1
ATOM 696 C CA . ARG A 1 91 ? -7.816 -2.877 34.972 1.00 62.94 91 ARG A CA 1
ATOM 697 C C . ARG A 1 91 ? -7.284 -2.857 36.403 1.00 62.94 91 ARG A C 1
ATOM 699 O O . ARG A 1 91 ? -7.815 -3.583 37.236 1.00 62.94 91 ARG A O 1
ATOM 706 N N . PHE A 1 92 ? -6.266 -2.048 36.693 1.00 58.94 92 PHE A N 1
ATOM 707 C CA . PHE A 1 92 ? -5.675 -1.961 38.032 1.00 58.94 92 PHE A CA 1
ATOM 708 C C . PHE A 1 92 ? -6.329 -0.914 38.936 1.00 58.94 92 PHE A C 1
ATOM 710 O O . PHE A 1 92 ? -5.948 -0.799 40.101 1.00 58.94 92 PHE A O 1
ATOM 717 N N . ARG A 1 93 ? -7.327 -0.163 38.451 1.00 68.94 93 ARG A N 1
ATOM 718 C CA . ARG A 1 93 ? -8.080 0.741 39.320 1.00 68.94 93 ARG A CA 1
ATOM 719 C C . ARG A 1 93 ? -9.122 -0.062 40.093 1.00 68.94 93 ARG A C 1
ATOM 721 O O . ARG A 1 93 ? -10.198 -0.355 39.579 1.00 68.94 93 ARG A O 1
ATOM 728 N N . SER A 1 94 ? -8.789 -0.418 41.332 1.00 72.88 94 SER A N 1
ATOM 729 C CA . SER A 1 94 ? -9.760 -0.938 42.294 1.00 72.88 94 SER A CA 1
ATOM 730 C C . SER A 1 94 ? -10.912 0.054 42.442 1.00 72.88 94 SER A C 1
ATOM 732 O O . SER A 1 94 ? -10.689 1.266 42.540 1.00 72.88 94 SER A O 1
ATOM 734 N N . LEU A 1 95 ? -12.133 -0.473 42.420 1.00 77.44 95 LEU A N 1
ATOM 735 C CA . LEU A 1 95 ? -13.347 0.306 42.614 1.00 77.44 95 LEU A CA 1
ATOM 736 C C . LEU A 1 95 ? -13.309 0.982 43.987 1.00 77.44 95 LEU A C 1
ATOM 738 O O . LEU A 1 95 ? -12.765 0.446 44.952 1.00 77.44 95 LEU A O 1
ATOM 742 N N . SER A 1 96 ? -13.879 2.176 44.081 1.00 83.69 96 SER A N 1
ATOM 743 C CA . SER A 1 96 ? -14.125 2.800 45.377 1.00 83.69 96 SER A CA 1
ATOM 744 C C . SER A 1 96 ? -15.189 2.019 46.153 1.00 83.69 96 SER A C 1
ATOM 746 O O . SER A 1 96 ? -16.053 1.368 45.572 1.00 83.69 96 SER A O 1
ATOM 748 N N . GLU A 1 97 ? -15.193 2.144 47.480 1.00 90.31 97 GLU A N 1
ATOM 749 C CA . GLU A 1 97 ? -16.180 1.486 48.351 1.00 90.31 97 GLU A CA 1
ATOM 750 C C . GLU A 1 97 ? -17.640 1.812 47.959 1.00 90.31 97 GLU A C 1
ATOM 752 O O . GLU A 1 97 ? -18.558 1.007 48.132 1.00 90.31 97 GLU A O 1
ATOM 757 N N . VAL A 1 98 ? -17.877 3.011 47.414 1.00 92.75 98 VAL A N 1
ATOM 758 C CA . VAL A 1 98 ? -19.194 3.431 46.913 1.00 92.75 98 VAL A CA 1
ATOM 759 C C . VAL A 1 98 ? -19.568 2.667 45.643 1.00 92.75 98 VAL A C 1
ATOM 761 O O . VAL A 1 98 ? -20.707 2.218 45.519 1.00 92.75 98 VAL A O 1
ATOM 764 N N . GLU A 1 99 ? -18.620 2.490 44.724 1.00 89.38 99 GLU A N 1
ATOM 765 C CA . GLU A 1 99 ? -18.815 1.744 43.478 1.00 89.38 99 GLU A CA 1
ATOM 766 C C . GLU A 1 99 ? -18.957 0.237 43.728 1.00 89.38 99 GLU A C 1
ATOM 768 O O . GLU A 1 99 ? -19.794 -0.413 43.110 1.00 89.38 99 GLU A O 1
ATOM 773 N N . GLU A 1 100 ? -18.205 -0.333 44.671 1.00 89.56 100 GLU A N 1
ATOM 774 C CA . GLU A 1 100 ? -18.379 -1.740 45.052 1.00 89.56 100 GLU A CA 1
ATOM 775 C C . GLU A 1 100 ? -19.761 -1.990 45.658 1.00 89.56 100 GLU A C 1
ATOM 777 O O . GLU A 1 100 ? -20.445 -2.949 45.290 1.00 89.56 100 GLU A O 1
ATOM 782 N N . ARG A 1 101 ? -20.213 -1.094 46.544 1.00 93.00 101 ARG A N 1
ATOM 783 C CA . ARG A 1 101 ? -21.549 -1.172 47.143 1.00 93.00 101 ARG A CA 1
ATOM 784 C C . ARG A 1 101 ? -22.649 -1.042 46.088 1.00 93.00 101 ARG A C 1
ATOM 786 O O . ARG A 1 101 ? -23.622 -1.793 46.146 1.00 93.00 101 ARG A O 1
ATOM 793 N N . SER A 1 102 ? -22.512 -0.123 45.131 1.00 93.38 102 SER A N 1
ATOM 794 C CA . SER A 1 102 ? -23.506 0.049 44.066 1.00 93.38 102 SER A CA 1
ATOM 795 C C . SER A 1 102 ? -23.542 -1.152 43.117 1.00 93.38 102 SER A C 1
ATOM 797 O O . SER A 1 102 ? -24.627 -1.624 42.779 1.00 93.38 102 SER A O 1
ATOM 799 N N . LEU A 1 103 ? -22.388 -1.723 42.752 1.00 90.19 103 LEU A N 1
ATOM 800 C CA . LEU A 1 103 ? -22.335 -2.962 41.970 1.00 90.19 103 LEU A CA 1
ATOM 801 C C . LEU A 1 103 ? -22.966 -4.143 42.710 1.00 90.19 103 LEU A C 1
ATOM 803 O O . LEU A 1 103 ? -23.641 -4.954 42.076 1.00 90.19 103 LEU A O 1
ATOM 807 N N . GLY A 1 104 ? -22.780 -4.230 44.030 1.00 93.00 104 GLY A N 1
ATOM 808 C CA . GLY A 1 104 ? -23.475 -5.202 44.874 1.00 93.00 104 GLY A CA 1
ATOM 809 C C . GLY A 1 104 ? -24.993 -5.071 44.752 1.00 93.00 104 GLY A C 1
ATOM 810 O O . GLY A 1 104 ? -25.660 -6.029 44.377 1.00 93.00 104 GLY A O 1
ATOM 811 N N . GLN A 1 105 ? -25.526 -3.859 44.933 1.00 95.69 105 GLN A N 1
ATOM 812 C CA . GLN A 1 105 ? -26.965 -3.587 44.802 1.00 95.69 105 GLN A CA 1
ATOM 813 C C . GLN A 1 105 ? -27.514 -3.926 43.410 1.00 95.69 105 GLN A C 1
ATOM 815 O O . GLN A 1 105 ? -28.613 -4.467 43.297 1.00 95.69 105 GLN A O 1
ATOM 820 N N . ILE A 1 106 ? -26.758 -3.635 42.346 1.00 94.19 106 ILE A N 1
ATOM 821 C CA . ILE A 1 106 ? -27.146 -3.983 40.973 1.00 94.19 106 ILE A CA 1
ATOM 822 C C . ILE A 1 106 ? -27.181 -5.504 40.791 1.00 94.19 106 ILE A C 1
ATOM 824 O O . ILE A 1 106 ? -28.127 -6.020 40.198 1.00 94.19 106 ILE A O 1
ATOM 828 N N . ARG A 1 107 ? -26.183 -6.235 41.307 1.00 93.62 107 ARG A N 1
ATOM 829 C CA . ARG A 1 107 ? -26.163 -7.706 41.249 1.00 93.62 107 ARG A CA 1
ATOM 830 C C . ARG A 1 107 ? -27.310 -8.326 42.038 1.00 93.62 107 ARG A C 1
ATOM 832 O O . ARG A 1 107 ? -27.932 -9.262 41.536 1.00 93.62 107 ARG A O 1
ATOM 839 N N . ASP A 1 108 ? -27.613 -7.802 43.221 1.00 95.69 108 ASP A N 1
ATOM 840 C CA . ASP A 1 108 ? -28.725 -8.274 44.049 1.00 95.69 108 ASP A CA 1
ATOM 841 C C . ASP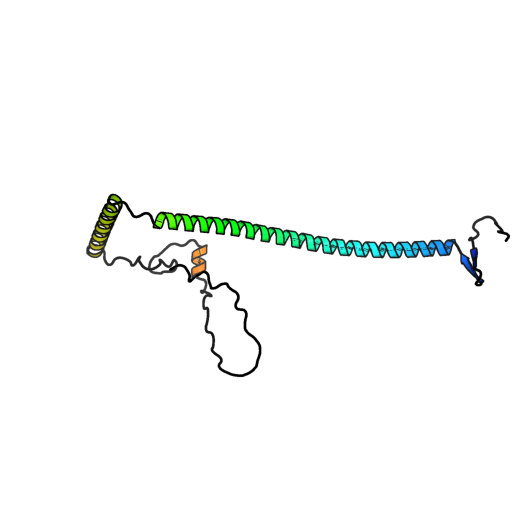 A 1 108 ? -30.067 -8.034 43.347 1.00 95.69 108 ASP A C 1
ATOM 843 O O . ASP A 1 108 ? -30.904 -8.935 43.261 1.00 95.69 108 ASP A O 1
ATOM 847 N N . LEU A 1 109 ? -30.246 -6.844 42.761 1.00 96.25 109 LEU A N 1
ATOM 848 C CA . LEU A 1 109 ? -31.430 -6.500 41.977 1.00 96.25 109 LEU A CA 1
ATOM 849 C C . LEU A 1 109 ? -31.579 -7.404 40.746 1.00 96.25 109 LEU A C 1
ATOM 851 O O . LEU A 1 109 ? -32.667 -7.918 40.495 1.00 96.25 109 LEU A O 1
ATOM 855 N N . ALA A 1 110 ? -30.498 -7.621 39.993 1.00 92.00 110 ALA A N 1
ATOM 856 C CA . ALA A 1 110 ? -30.501 -8.492 38.822 1.00 92.00 110 ALA A CA 1
ATOM 857 C C . ALA A 1 110 ? -30.822 -9.944 39.201 1.00 92.00 110 ALA A C 1
ATOM 859 O O . ALA A 1 110 ? -31.647 -10.576 38.548 1.00 92.00 110 ALA A O 1
ATOM 860 N N . SER A 1 111 ? -30.235 -10.454 40.285 1.00 91.19 111 SER A N 1
ATOM 861 C CA . SER A 1 111 ? -30.506 -11.807 40.788 1.00 91.19 111 SER A CA 1
ATOM 862 C C . SER A 1 111 ? -31.970 -11.963 41.203 1.00 91.19 111 SER A C 1
ATOM 864 O O . SER A 1 111 ? -32.614 -12.942 40.837 1.00 91.19 111 SER A O 1
ATOM 866 N N . SER A 1 112 ? -32.522 -10.962 41.894 1.00 94.00 112 SER A N 1
ATOM 867 C CA . SER A 1 112 ? -33.940 -10.921 42.263 1.00 94.00 112 SER A CA 1
ATOM 868 C C . SER A 1 112 ? -34.856 -10.921 41.032 1.00 94.00 112 SER A C 1
ATOM 870 O O . SER A 1 112 ? -35.794 -11.711 40.955 1.00 94.00 112 SER A O 1
ATOM 872 N N . ALA A 1 113 ? -34.550 -10.102 40.021 1.00 89.81 113 ALA A N 1
ATOM 873 C CA . ALA A 1 113 ? -35.318 -10.049 38.777 1.00 89.81 113 ALA A CA 1
ATOM 874 C C . ALA A 1 113 ? -35.240 -11.360 37.973 1.00 89.81 113 ALA A C 1
ATOM 876 O O . ALA A 1 113 ? -36.231 -11.786 37.383 1.00 89.81 113 ALA A O 1
ATOM 877 N N . ILE A 1 114 ? -34.076 -12.015 37.965 1.00 87.94 114 ILE A N 1
ATOM 878 C CA . ILE A 1 114 ? -33.869 -13.326 37.340 1.00 87.94 114 ILE A CA 1
ATOM 879 C C . ILE A 1 114 ? -34.746 -14.386 38.014 1.00 87.94 114 ILE A C 1
ATOM 881 O O . ILE A 1 114 ? -35.392 -15.172 37.322 1.00 87.94 114 ILE A O 1
ATOM 885 N N . GLU A 1 115 ? -34.804 -14.410 39.345 1.00 90.31 115 GLU A N 1
ATOM 886 C CA . GLU A 1 115 ? -35.677 -15.334 40.075 1.00 90.31 115 GLU A CA 1
ATOM 887 C C . GLU A 1 115 ? -37.169 -15.012 39.862 1.00 90.31 115 GLU A C 1
ATOM 889 O O . GLU A 1 115 ? -37.961 -15.925 39.616 1.00 90.31 115 GLU A O 1
ATOM 894 N N . ASP A 1 116 ? -37.569 -13.734 39.835 1.00 92.31 116 ASP A N 1
ATOM 895 C CA . ASP A 1 116 ? -38.949 -13.345 39.488 1.00 92.31 116 ASP A CA 1
ATOM 896 C C . ASP A 1 116 ? -39.324 -13.811 38.069 1.00 92.31 116 ASP A C 1
ATOM 898 O O . ASP A 1 116 ? -40.387 -14.393 37.848 1.00 92.31 116 ASP A O 1
ATOM 902 N N . TYR A 1 117 ? -38.418 -13.659 37.100 1.00 87.81 117 TYR A N 1
ATOM 903 C CA . TYR A 1 117 ? -38.622 -14.159 35.740 1.00 87.81 117 TYR A CA 1
ATOM 904 C C . TYR A 1 117 ? -38.776 -15.686 35.703 1.00 87.81 117 TYR A C 1
ATOM 906 O O . TYR A 1 117 ? -39.709 -16.196 35.075 1.00 87.81 117 TYR A O 1
ATOM 914 N N . LYS A 1 118 ? -37.912 -16.425 36.414 1.00 86.44 118 LYS A N 1
ATOM 915 C CA . LYS A 1 118 ? -37.993 -17.893 36.502 1.00 86.44 118 LYS A CA 1
ATOM 916 C C . LYS A 1 118 ? -39.323 -18.371 37.066 1.00 86.44 118 LYS A C 1
ATOM 918 O O . LYS A 1 118 ? -39.853 -19.374 36.595 1.00 86.44 118 LYS A O 1
ATOM 923 N N . THR A 1 119 ? -39.859 -17.661 38.058 1.00 88.81 119 THR A N 1
ATOM 924 C CA . THR A 1 119 ? -41.128 -18.030 38.700 1.00 88.81 119 THR A CA 1
ATOM 925 C C . THR A 1 119 ? -42.357 -17.669 37.864 1.00 88.81 119 THR A C 1
ATOM 927 O O . THR A 1 119 ? -43.360 -18.376 37.940 1.00 88.81 119 THR A O 1
ATOM 930 N N . ARG A 1 120 ? -42.302 -16.600 37.055 1.00 85.88 120 ARG A N 1
ATOM 931 C CA . ARG A 1 120 ? -43.468 -16.077 36.317 1.00 85.88 120 ARG A CA 1
ATOM 932 C C . ARG A 1 120 ? -43.519 -16.457 34.840 1.00 85.88 120 ARG A C 1
ATOM 934 O O . ARG A 1 120 ? -44.614 -16.562 34.294 1.00 85.88 120 ARG A O 1
ATOM 941 N N . VAL A 1 121 ? -42.369 -16.611 34.188 1.00 86.75 121 VAL A N 1
ATOM 942 C CA . VAL A 1 121 ? -42.261 -16.793 32.730 1.00 86.75 121 VAL A CA 1
ATOM 943 C C . VAL A 1 121 ? -41.665 -18.154 32.383 1.00 86.75 121 VAL A C 1
ATOM 945 O O . VAL A 1 121 ? -42.220 -18.863 31.546 1.00 86.75 121 VAL A O 1
ATOM 948 N N . GLY A 1 122 ? -40.560 -18.540 33.026 1.00 76.50 122 GLY A N 1
ATOM 949 C CA . GLY A 1 122 ? -39.878 -19.807 32.758 1.00 76.50 122 GLY A CA 1
ATOM 950 C C . GLY A 1 122 ? -38.351 -19.704 32.844 1.00 76.50 122 GLY A C 1
ATOM 951 O O . GLY A 1 122 ? -37.821 -18.681 33.272 1.00 76.50 122 GLY A O 1
ATOM 952 N N . PRO A 1 123 ? -37.611 -20.760 32.464 1.00 77.50 123 PRO A N 1
ATOM 953 C CA . PRO A 1 123 ? -36.157 -20.793 32.604 1.00 77.50 123 PRO A CA 1
ATOM 954 C C . PRO A 1 123 ? -35.476 -19.648 31.841 1.00 77.50 123 PRO A C 1
ATOM 956 O O . PRO A 1 123 ? -35.889 -19.265 30.747 1.00 77.50 123 PRO A O 1
ATOM 959 N N . VAL A 1 124 ? -34.414 -19.107 32.438 1.00 73.00 124 VAL A N 1
ATOM 960 C CA . VAL A 1 124 ? -33.638 -17.994 31.874 1.00 73.00 124 VAL A CA 1
ATOM 961 C C . VAL A 1 124 ? -32.842 -18.504 30.672 1.00 73.00 124 VAL A C 1
ATOM 963 O O . VAL A 1 124 ? -32.168 -19.531 30.801 1.00 73.00 124 VAL A O 1
ATOM 966 N N . PRO A 1 125 ? -32.898 -17.824 29.515 1.00 67.75 125 PRO A N 1
ATOM 967 C CA . PRO A 1 125 ? -32.077 -18.189 28.368 1.00 67.75 125 PRO A CA 1
ATOM 968 C C . PRO A 1 125 ? -30.585 -18.151 28.729 1.00 67.75 125 PRO A C 1
ATOM 970 O O . PRO A 1 125 ? -30.128 -17.251 29.433 1.00 67.75 125 PRO A O 1
ATOM 973 N N . ALA A 1 126 ? -29.817 -19.133 28.260 1.00 66.56 126 ALA A N 1
ATOM 974 C CA . ALA A 1 126 ? -28.390 -19.231 28.556 1.00 66.56 126 ALA A CA 1
ATOM 975 C C . ALA A 1 126 ? -27.588 -18.204 27.736 1.00 66.56 126 ALA A C 1
ATOM 977 O O . ALA A 1 126 ? -27.122 -18.506 26.639 1.00 66.56 126 ALA A O 1
ATOM 978 N N . TYR A 1 127 ? -27.420 -16.996 28.278 1.00 61.75 127 TYR A N 1
ATOM 979 C CA . TYR A 1 127 ? -26.583 -15.938 27.691 1.00 61.75 127 TYR A CA 1
ATOM 980 C C . TYR A 1 127 ? -25.086 -16.091 28.006 1.00 61.75 127 TYR A C 1
ATOM 982 O O . TYR A 1 127 ? -24.269 -15.353 27.463 1.00 61.75 127 TYR A O 1
ATOM 990 N N . ASP A 1 128 ? -24.724 -17.045 28.868 1.00 60.00 128 ASP A N 1
ATOM 991 C CA . ASP A 1 128 ? -23.335 -17.304 29.278 1.00 60.00 128 ASP A CA 1
ATOM 992 C C . ASP A 1 128 ? -22.519 -18.030 28.197 1.00 60.00 128 ASP A C 1
ATOM 994 O O . ASP A 1 128 ? -21.289 -18.068 28.248 1.00 60.00 128 ASP A O 1
ATOM 998 N N . ASN A 1 129 ? -23.194 -18.605 27.200 1.00 56.78 129 ASN A N 1
ATOM 999 C CA . ASN A 1 129 ? -22.531 -19.148 26.026 1.00 56.78 129 ASN A CA 1
ATOM 1000 C C . ASN A 1 129 ? -22.207 -18.013 25.049 1.00 56.78 129 ASN A C 1
ATOM 1002 O O . ASN A 1 129 ? -23.013 -17.089 24.911 1.00 56.78 129 ASN A O 1
ATOM 1006 N N . PRO A 1 130 ? -21.072 -18.077 24.324 1.00 58.19 130 PRO A N 1
ATOM 1007 C CA . PRO A 1 130 ? -20.824 -17.147 23.234 1.00 58.19 130 PRO A CA 1
ATOM 1008 C C . PRO A 1 130 ? -22.040 -17.182 22.313 1.00 58.19 130 PRO A C 1
ATOM 1010 O O . PRO A 1 130 ? -22.410 -18.249 21.816 1.00 58.19 130 PRO A O 1
ATOM 1013 N N . ILE A 1 131 ? -22.682 -16.024 22.144 1.00 57.31 131 ILE A N 1
ATOM 1014 C CA . ILE A 1 131 ? -23.804 -15.855 21.227 1.00 57.31 131 ILE A CA 1
ATOM 1015 C C . ILE A 1 131 ? -23.240 -16.144 19.840 1.00 57.31 131 ILE A C 1
ATOM 1017 O O . ILE A 1 131 ? -22.632 -15.287 19.200 1.00 57.31 131 ILE A O 1
ATOM 1021 N N . SER A 1 132 ? -23.353 -17.398 19.412 1.00 56.53 132 SER A N 1
ATOM 1022 C CA . SER A 1 132 ? -23.024 -17.765 18.051 1.00 56.53 132 SER A CA 1
ATOM 1023 C C . SER A 1 132 ? -24.037 -17.044 17.180 1.00 56.53 132 SER A C 1
ATOM 1025 O O . SER A 1 132 ? -25.241 -17.249 17.326 1.00 56.53 132 SER A O 1
ATOM 1027 N N . LEU A 1 133 ? -23.543 -16.210 16.267 1.00 56.41 133 LEU A N 1
ATOM 1028 C CA . LEU A 1 133 ? -24.354 -15.558 15.235 1.00 56.41 133 LEU A CA 1
ATOM 1029 C C . LEU A 1 133 ? -25.098 -16.585 14.360 1.00 56.41 133 LEU A C 1
ATOM 1031 O O . LEU A 1 133 ? -26.019 -16.227 13.640 1.00 56.41 133 LEU A O 1
ATOM 1035 N N . PHE A 1 134 ? -24.703 -17.858 14.449 1.00 57.47 134 PHE A N 1
ATOM 1036 C CA . PHE A 1 134 ? -25.286 -19.001 13.758 1.00 57.47 134 PHE A CA 1
ATOM 1037 C C . PHE A 1 134 ? -26.086 -19.916 14.703 1.00 57.47 134 PHE A C 1
ATOM 1039 O O . PHE A 1 134 ? -26.287 -21.086 14.394 1.00 57.47 134 PHE A O 1
ATOM 1046 N N . SER A 1 135 ? -26.452 -19.452 15.905 1.00 57.09 135 SER A N 1
ATOM 1047 C CA . SER A 1 135 ? -27.252 -20.254 16.832 1.00 57.09 135 SER A CA 1
ATOM 1048 C C . SER A 1 135 ? -28.734 -20.169 16.495 1.00 57.09 135 SER A C 1
ATOM 1050 O O . SER A 1 135 ? -29.320 -19.091 16.541 1.00 57.09 135 SER A O 1
ATOM 1052 N N . ASP A 1 136 ? -29.367 -21.325 16.310 1.00 58.62 136 ASP A N 1
ATOM 1053 C CA . ASP A 1 136 ? -30.821 -21.447 16.129 1.00 58.62 136 ASP A CA 1
ATOM 1054 C C . ASP A 1 136 ? -31.630 -21.025 17.372 1.00 58.62 136 ASP A C 1
ATOM 1056 O O . ASP A 1 136 ? -32.857 -20.962 17.335 1.00 58.62 136 ASP A O 1
ATOM 1060 N N . THR A 1 137 ? -30.961 -20.765 18.503 1.00 53.06 137 THR A N 1
ATOM 1061 C CA . THR A 1 137 ? -31.629 -20.405 19.764 1.00 53.06 137 THR A CA 1
ATOM 1062 C C . THR A 1 137 ? -32.022 -18.935 19.854 1.00 53.06 137 THR A C 1
ATOM 1064 O O . THR A 1 137 ? -32.915 -18.604 20.633 1.00 53.06 137 THR A O 1
ATOM 1067 N N . ILE A 1 138 ? -31.402 -18.054 19.063 1.00 58.16 138 ILE A N 1
ATOM 1068 C CA . ILE A 1 138 ? -31.742 -16.629 19.024 1.00 58.16 138 ILE A CA 1
ATOM 1069 C C . ILE A 1 138 ? -31.953 -16.245 17.556 1.00 58.16 138 ILE A C 1
ATOM 1071 O O . ILE A 1 138 ? -30.971 -16.124 16.825 1.00 58.16 138 ILE A O 1
ATOM 1075 N N . PRO A 1 139 ? -33.204 -16.047 17.100 1.00 56.50 139 PRO A N 1
ATOM 1076 C CA . PRO A 1 139 ? -33.470 -15.603 15.738 1.00 56.50 139 PRO A CA 1
ATOM 1077 C C . PRO A 1 139 ? -32.998 -14.152 15.583 1.00 56.50 139 PRO A C 1
ATOM 1079 O O . PRO A 1 139 ? -33.710 -13.208 15.919 1.00 56.50 139 PRO A O 1
ATOM 1082 N N . LEU A 1 140 ? -31.760 -13.980 15.123 1.00 60.75 140 LEU A N 1
ATOM 1083 C CA . LEU A 1 140 ? -31.197 -12.690 14.743 1.00 60.75 140 LEU A CA 1
ATOM 1084 C C . LEU A 1 140 ? -31.389 -12.513 13.236 1.00 60.75 140 LEU A C 1
ATOM 1086 O O . LEU A 1 140 ? -30.861 -13.294 12.446 1.00 60.75 140 LEU A O 1
ATOM 1090 N N . GLU A 1 141 ? -32.133 -11.482 12.830 1.00 63.47 141 GLU A N 1
ATOM 1091 C CA . GLU A 1 141 ? -32.201 -11.081 11.423 1.00 63.47 141 GLU A CA 1
ATOM 1092 C C . GLU A 1 141 ? -30.843 -10.500 11.013 1.00 63.47 141 GLU A C 1
ATOM 1094 O O . GLU A 1 141 ? -30.496 -9.363 11.337 1.00 63.47 141 GLU A O 1
ATOM 1099 N N . LEU A 1 142 ? -30.029 -11.322 10.352 1.00 66.00 142 LEU A N 1
ATOM 1100 C CA . LEU A 1 142 ? -28.724 -10.911 9.856 1.00 66.00 142 LEU A CA 1
ATOM 1101 C C . LEU A 1 142 ? -28.865 -10.205 8.497 1.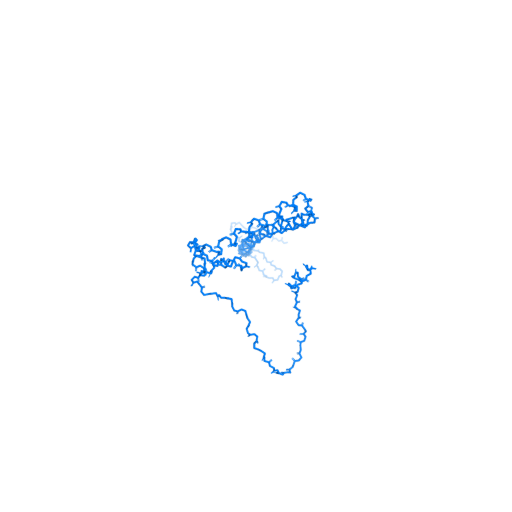00 66.00 142 LEU A C 1
ATOM 1103 O O . LEU A 1 142 ? -29.674 -10.630 7.670 1.00 66.00 142 LEU A O 1
ATOM 1107 N N . PRO A 1 143 ? -28.050 -9.168 8.222 1.00 72.44 143 PRO A N 1
ATOM 1108 C CA . PRO A 1 143 ? -27.933 -8.586 6.887 1.00 72.44 143 PRO A CA 1
ATOM 1109 C C . PRO A 1 143 ? -27.636 -9.658 5.827 1.00 72.44 143 PRO A C 1
ATOM 1111 O O . PRO A 1 143 ? -26.906 -10.612 6.106 1.00 72.44 143 PRO A O 1
ATOM 1114 N N . GLU A 1 144 ? -28.141 -9.485 4.599 1.00 67.38 144 GLU A N 1
ATOM 1115 C CA . GLU A 1 144 ? -28.070 -10.498 3.525 1.00 67.38 144 GLU A CA 1
ATOM 1116 C C . GLU A 1 144 ? -26.655 -11.062 3.290 1.00 67.38 144 GLU A C 1
ATOM 1118 O O . GLU A 1 144 ? -26.488 -12.261 3.067 1.00 67.38 144 GLU A O 1
ATOM 1123 N N . SER A 1 145 ? -25.619 -10.225 3.403 1.00 69.06 145 SER A N 1
ATOM 1124 C CA . SER A 1 145 ? -24.212 -10.628 3.264 1.00 69.06 145 SER A CA 1
ATOM 1125 C C . SER A 1 145 ? -23.753 -11.642 4.317 1.00 69.06 145 SER A C 1
ATOM 1127 O O . SER A 1 145 ? -22.980 -12.547 4.004 1.00 69.06 145 SER A O 1
ATOM 1129 N N . LEU A 1 146 ? -24.244 -11.523 5.551 1.00 61.94 146 LEU A N 1
ATOM 1130 C CA . LEU A 1 146 ? -23.941 -12.443 6.647 1.00 61.94 146 LEU A CA 1
ATOM 1131 C C . LEU A 1 146 ? -24.839 -13.680 6.613 1.00 61.94 146 LEU A C 1
ATOM 1133 O O . LEU A 1 146 ? -24.357 -14.768 6.916 1.00 61.94 146 LEU A O 1
ATOM 1137 N N . ALA A 1 147 ? -26.094 -13.546 6.174 1.00 67.19 147 ALA A N 1
ATOM 1138 C CA . ALA A 1 147 ? -26.989 -14.684 5.953 1.00 67.19 147 AL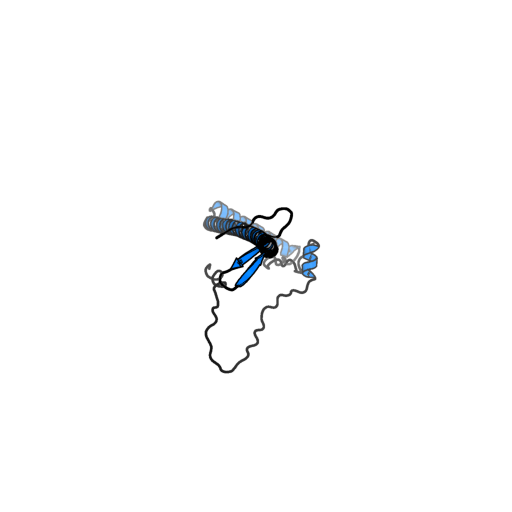A A CA 1
ATOM 1139 C C . ALA A 1 147 ? -26.421 -15.666 4.906 1.00 67.19 147 ALA A C 1
ATOM 1141 O O . ALA A 1 147 ? -26.477 -16.883 5.085 1.00 67.19 147 ALA A O 1
ATOM 1142 N N . MET A 1 148 ? -25.789 -15.147 3.847 1.00 62.91 148 MET A N 1
ATOM 1143 C CA . MET A 1 148 ? -25.111 -15.966 2.833 1.00 62.91 148 MET A CA 1
ATOM 1144 C C . MET A 1 148 ? -23.890 -16.721 3.380 1.00 62.91 148 MET A C 1
ATOM 1146 O O . MET A 1 148 ? -23.636 -17.849 2.959 1.00 62.91 148 MET A O 1
ATOM 1150 N N . ALA A 1 149 ? -23.163 -16.147 4.345 1.00 60.28 149 ALA A N 1
ATOM 1151 C CA . ALA A 1 149 ? -22.032 -16.812 4.994 1.00 60.28 149 ALA A CA 1
ATOM 1152 C C . ALA A 1 149 ? -22.454 -18.047 5.817 1.00 60.28 149 ALA A C 1
ATOM 1154 O O . ALA A 1 149 ? -21.653 -18.964 5.970 1.00 60.28 149 ALA A O 1
ATOM 1155 N N . ILE A 1 150 ? -23.709 -18.103 6.289 1.00 60.09 150 ILE A N 1
ATOM 1156 C CA . ILE A 1 150 ? -24.289 -19.271 6.985 1.00 60.09 150 ILE A CA 1
ATOM 1157 C C . ILE A 1 150 ? -24.571 -20.419 6.012 1.00 60.09 150 ILE A C 1
ATOM 1159 O O . ILE A 1 150 ? -24.387 -21.587 6.344 1.00 60.09 150 ILE A O 1
ATOM 1163 N N . ALA A 1 151 ? -25.033 -20.089 4.804 1.00 58.47 151 ALA A N 1
ATOM 1164 C CA . ALA A 1 151 ? -25.394 -21.070 3.783 1.00 58.47 151 ALA A CA 1
ATOM 1165 C C . ALA A 1 151 ? -24.170 -21.723 3.113 1.00 58.47 151 ALA A C 1
ATOM 1167 O O . ALA A 1 151 ? -24.305 -22.733 2.418 1.00 58.47 151 ALA A O 1
ATOM 1168 N N . LEU A 1 152 ? -22.977 -21.157 3.310 1.00 50.59 152 LEU A N 1
ATOM 1169 C CA . LEU A 1 152 ? -21.722 -21.708 2.816 1.00 50.59 152 LEU A CA 1
ATOM 1170 C C . LEU A 1 152 ? -21.213 -22.798 3.777 1.00 50.59 152 LEU A C 1
ATOM 1172 O O . LEU A 1 152 ? -21.028 -22.531 4.965 1.00 50.59 152 LEU A O 1
ATOM 1176 N N . PRO A 1 153 ? -20.936 -24.025 3.296 1.00 43.88 153 PRO A N 1
ATOM 1177 C CA . PRO A 1 153 ? -20.305 -25.051 4.114 1.00 43.88 153 PRO A CA 1
ATOM 1178 C C . PRO A 1 153 ? -18.964 -24.539 4.648 1.00 43.88 153 PRO A C 1
ATOM 1180 O O . PRO A 1 153 ? -18.074 -24.181 3.876 1.00 43.88 153 PRO A O 1
ATOM 1183 N N . SER A 1 154 ? -18.827 -24.508 5.973 1.00 45.50 154 SER A N 1
ATOM 1184 C CA . SER A 1 154 ? -17.598 -24.129 6.668 1.00 45.50 154 SER A CA 1
ATOM 1185 C C . SER A 1 154 ? -16.411 -24.960 6.163 1.00 45.50 154 SER A C 1
ATOM 1187 O O . SER A 1 154 ? -16.298 -26.151 6.452 1.00 45.50 154 SER A O 1
ATOM 1189 N N . ALA A 1 155 ? -15.497 -24.335 5.420 1.00 40.09 155 ALA A N 1
ATOM 1190 C CA . ALA A 1 155 ? -14.239 -24.937 4.975 1.00 40.09 155 ALA A CA 1
ATOM 1191 C C . ALA A 1 155 ? -13.162 -24.884 6.079 1.00 40.09 155 ALA A C 1
ATOM 1193 O O . ALA A 1 155 ? -12.006 -24.557 5.825 1.00 40.09 155 ALA A O 1
ATOM 1194 N N . SER A 1 156 ? -13.542 -25.198 7.322 1.00 42.59 156 SER A N 1
ATOM 1195 C CA . SER A 1 156 ? -12.640 -25.275 8.474 1.00 42.59 156 SER A CA 1
ATOM 1196 C C . SER A 1 156 ? -12.670 -26.680 9.077 1.00 42.59 156 SER A C 1
ATOM 1198 O O . SER A 1 156 ? -13.258 -26.942 10.123 1.00 42.59 156 SER A O 1
ATOM 1200 N N . HIS A 1 157 ? -12.002 -27.610 8.397 1.00 34.00 157 HIS A N 1
ATOM 1201 C CA . HIS A 1 157 ? -11.491 -28.827 9.020 1.00 34.00 157 HIS A CA 1
ATOM 1202 C C . HIS A 1 157 ? -9.974 -28.849 8.853 1.00 34.00 157 HIS A C 1
ATOM 1204 O O . HIS A 1 157 ? -9.426 -29.477 7.950 1.00 34.00 157 HIS A O 1
ATOM 1210 N N . HIS A 1 158 ? -9.283 -28.150 9.753 1.00 30.61 158 HIS A N 1
ATOM 1211 C CA . HIS A 1 158 ? -7.874 -28.412 9.994 1.00 30.61 158 HIS A CA 1
ATOM 1212 C C . HIS A 1 158 ? -7.702 -29.797 10.645 1.00 30.61 158 HIS A C 1
ATOM 1214 O O . HIS A 1 158 ? -8.307 -30.102 11.670 1.00 30.61 158 HIS A O 1
ATOM 1220 N N . ASN A 1 159 ? -6.797 -3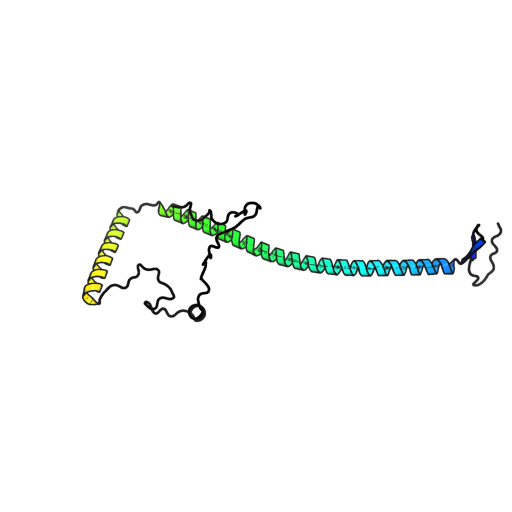0.577 10.049 1.00 31.64 159 ASN A N 1
ATOM 1221 C CA . ASN A 1 159 ? -6.030 -31.697 10.602 1.00 31.64 159 ASN A CA 1
ATOM 1222 C C . ASN A 1 159 ? -6.748 -33.028 10.903 1.00 31.64 159 ASN A C 1
ATOM 1224 O O . ASN A 1 159 ? -7.176 -33.305 12.019 1.00 31.64 159 ASN A O 1
ATOM 1228 N N . LYS A 1 160 ? -6.609 -33.975 9.966 1.00 30.31 160 LYS A N 1
ATOM 1229 C CA . LYS A 1 160 ? -6.161 -35.329 10.326 1.00 30.31 160 LYS A CA 1
ATOM 1230 C C . LYS A 1 160 ? -4.788 -35.573 9.713 1.00 30.31 160 LYS A C 1
ATOM 1232 O O . LYS A 1 160 ? -4.665 -36.020 8.580 1.00 30.31 160 LYS A O 1
ATOM 1237 N N . LEU A 1 161 ? -3.761 -35.259 10.502 1.00 32.31 161 LEU A N 1
ATOM 1238 C CA . LEU A 1 161 ? -2.417 -35.791 10.330 1.00 32.31 161 LEU A CA 1
ATOM 1239 C C . LEU A 1 161 ? -2.529 -37.325 10.392 1.00 32.31 161 LEU A C 1
ATOM 1241 O O . LEU A 1 161 ? -2.698 -37.905 11.467 1.00 32.31 161 LEU A O 1
ATOM 1245 N N . THR A 1 162 ? -2.491 -38.003 9.249 1.00 32.62 162 THR A N 1
ATOM 1246 C CA . THR A 1 162 ? -2.287 -39.450 9.218 1.00 32.62 162 THR A CA 1
ATOM 1247 C C . THR A 1 162 ? -0.826 -39.719 9.538 1.00 32.62 162 THR A C 1
ATOM 1249 O O . THR A 1 162 ? 0.063 -39.505 8.719 1.00 32.62 162 THR A O 1
ATOM 1252 N N . LYS A 1 163 ? -0.595 -40.173 10.770 1.00 32.59 163 LYS A N 1
ATOM 1253 C CA . LYS A 1 163 ? 0.637 -40.803 11.239 1.00 32.59 163 LYS A CA 1
ATOM 1254 C C . LYS A 1 163 ? 0.982 -41.977 10.313 1.00 32.59 163 LYS A C 1
ATOM 1256 O O . LYS A 1 163 ? 0.395 -43.046 10.446 1.00 32.59 163 LYS A O 1
ATOM 1261 N N . ILE A 1 164 ? 1.922 -41.781 9.391 1.00 36.16 164 ILE A N 1
ATOM 1262 C CA . ILE A 1 164 ? 2.622 -42.878 8.713 1.00 36.16 164 ILE A CA 1
ATOM 1263 C C . ILE A 1 164 ? 3.890 -43.145 9.531 1.00 36.16 164 ILE A C 1
ATOM 1265 O O . ILE A 1 164 ? 4.750 -42.280 9.675 1.00 36.16 164 ILE A O 1
ATOM 1269 N N . GLN A 1 165 ? 3.940 -44.320 10.157 1.00 30.36 165 GLN A N 1
ATOM 1270 C CA . GLN A 1 165 ? 5.107 -44.854 10.856 1.00 30.36 165 GLN A CA 1
ATOM 1271 C C . GLN A 1 165 ? 6.035 -45.564 9.863 1.00 30.36 165 GLN A C 1
ATOM 1273 O O . GLN A 1 165 ? 5.565 -46.438 9.143 1.00 30.36 165 GLN A O 1
ATOM 1278 N N . GLY A 1 166 ? 7.338 -45.256 9.947 1.00 26.28 166 GLY A N 1
ATOM 1279 C CA . GLY A 1 166 ? 8.462 -46.041 9.406 1.00 26.28 166 GLY A CA 1
ATOM 1280 C C . GLY A 1 166 ? 8.681 -45.878 7.895 1.00 26.28 166 GLY A C 1
ATOM 1281 O O . GLY A 1 166 ? 7.721 -45.851 7.143 1.00 26.28 166 GLY A O 1
ATOM 1282 N N . THR A 1 167 ? 9.890 -45.748 7.353 1.00 32.66 167 THR A N 1
ATOM 1283 C CA . THR A 1 167 ? 11.235 -46.096 7.836 1.00 32.66 167 THR A CA 1
ATOM 1284 C C . THR A 1 167 ? 12.289 -45.346 6.999 1.00 32.66 167 THR A C 1
ATOM 1286 O O . THR A 1 167 ? 12.097 -45.168 5.801 1.00 32.66 167 THR A O 1
ATOM 1289 N N . ASP A 1 168 ? 13.397 -44.992 7.654 1.00 35.00 168 ASP A N 1
ATOM 1290 C CA . ASP A 1 168 ? 14.777 -44.894 7.147 1.00 35.00 168 ASP A CA 1
ATOM 1291 C C . ASP A 1 168 ? 15.168 -43.833 6.094 1.00 35.00 168 ASP A C 1
ATOM 1293 O O . ASP A 1 168 ? 14.819 -43.922 4.922 1.00 35.00 168 ASP A O 1
ATOM 1297 N N . GLY A 1 169 ? 16.056 -42.906 6.498 1.00 31.48 169 GLY A N 1
ATOM 1298 C CA . GLY A 1 169 ? 16.973 -42.222 5.571 1.00 31.48 169 GLY A CA 1
ATOM 1299 C C . GLY A 1 169 ? 17.230 -40.731 5.827 1.00 31.48 169 GLY A C 1
ATOM 1300 O O . GLY A 1 169 ? 16.574 -39.891 5.234 1.00 31.48 169 GLY A O 1
ATOM 1301 N N . VAL A 1 170 ? 18.205 -40.433 6.695 1.00 37.47 170 VAL A N 1
ATOM 1302 C CA . VAL A 1 170 ? 19.155 -39.289 6.699 1.00 37.47 170 VAL A CA 1
ATOM 1303 C C . VAL A 1 170 ? 18.757 -37.984 5.966 1.00 37.47 170 VAL A C 1
ATOM 1305 O O . VAL A 1 170 ? 18.786 -37.936 4.740 1.00 37.47 170 VAL A O 1
ATOM 1308 N N . GLY A 1 171 ? 18.581 -36.880 6.716 1.00 29.83 171 GLY A N 1
ATOM 1309 C CA . GLY A 1 171 ? 18.710 -35.513 6.173 1.00 29.83 171 GLY A CA 1
ATOM 1310 C C . GLY A 1 171 ? 17.997 -34.392 6.946 1.00 29.83 171 GLY A C 1
ATOM 1311 O O . GLY A 1 171 ? 16.887 -34.041 6.584 1.00 29.83 171 GLY A O 1
ATOM 1312 N N . GLU A 1 172 ? 18.676 -33.847 7.964 1.00 34.22 172 GLU A N 1
ATOM 1313 C CA . GLU A 1 172 ? 18.594 -32.487 8.559 1.00 34.22 172 GLU A CA 1
ATOM 1314 C C . GLU A 1 172 ? 17.260 -31.820 9.007 1.00 34.22 172 GLU A C 1
ATOM 1316 O O . GLU A 1 172 ? 16.186 -32.037 8.451 1.00 34.22 172 GLU A O 1
ATOM 1321 N N . PRO A 1 173 ? 17.313 -30.992 10.077 1.00 37.69 173 PRO A N 1
ATOM 1322 C CA . PRO A 1 173 ? 16.134 -30.515 10.792 1.00 37.69 173 PRO A CA 1
ATOM 1323 C C . PRO A 1 173 ? 15.414 -29.355 10.089 1.00 37.69 173 PRO A C 1
ATOM 1325 O O . PRO A 1 173 ? 16.011 -28.353 9.700 1.00 37.69 173 PRO A O 1
ATOM 1328 N N . TYR A 1 174 ? 14.087 -29.479 10.033 1.00 33.06 174 TYR A N 1
ATOM 1329 C CA . TYR A 1 174 ? 13.135 -28.415 9.722 1.00 33.06 174 TYR A CA 1
ATOM 1330 C C . TYR A 1 174 ? 13.376 -27.174 10.599 1.00 33.06 174 TYR A C 1
ATOM 1332 O O . TYR A 1 174 ? 13.202 -27.225 11.818 1.00 33.06 174 TYR A O 1
ATOM 1340 N N . ILE A 1 175 ? 13.697 -26.040 9.972 1.00 36.69 175 ILE A N 1
ATOM 1341 C CA . ILE A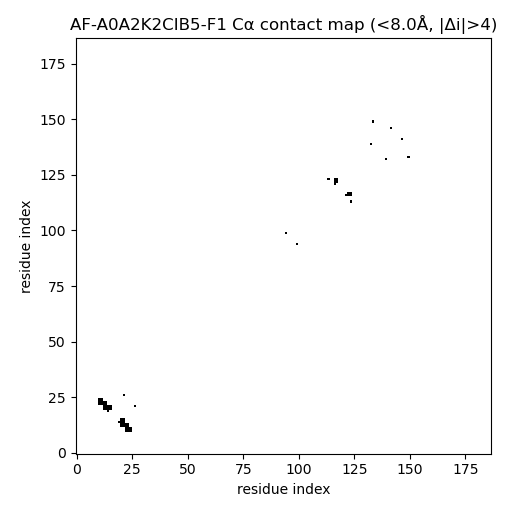 1 175 ? 13.587 -24.716 10.593 1.00 36.69 175 ILE A CA 1
ATOM 1342 C C . ILE A 1 175 ? 12.094 -24.369 10.648 1.00 36.69 175 ILE A C 1
ATOM 1344 O O . ILE A 1 175 ? 11.490 -23.945 9.664 1.00 36.69 175 ILE A O 1
ATOM 1348 N N . ALA A 1 176 ? 11.479 -24.614 11.802 1.00 39.19 176 ALA A N 1
ATOM 1349 C CA . ALA A 1 176 ? 10.173 -24.073 12.147 1.00 39.19 176 ALA A CA 1
ATOM 1350 C C . ALA A 1 176 ? 10.370 -22.661 12.722 1.00 39.19 176 ALA A C 1
ATOM 1352 O O . ALA A 1 176 ? 10.559 -22.498 13.926 1.00 39.19 176 ALA A O 1
ATOM 1353 N N . ASP A 1 177 ? 10.345 -21.638 11.864 1.00 36.62 177 ASP A N 1
ATOM 1354 C CA . ASP A 1 177 ? 10.498 -20.246 12.297 1.00 36.62 177 ASP A CA 1
ATOM 1355 C C . ASP A 1 177 ? 9.173 -19.641 12.810 1.00 36.62 177 ASP A C 1
ATOM 1357 O O . ASP A 1 177 ? 8.251 -19.284 12.078 1.00 36.62 177 ASP A O 1
ATOM 1361 N N . HIS A 1 178 ? 9.111 -19.532 14.138 1.00 41.59 178 HIS A N 1
ATOM 1362 C CA . HIS A 1 178 ? 8.799 -18.302 14.878 1.00 41.59 178 HIS A CA 1
ATOM 1363 C C . HIS A 1 178 ? 7.455 -17.557 14.713 1.00 41.59 178 HIS A C 1
ATOM 1365 O O . HIS A 1 178 ? 7.379 -16.378 15.052 1.00 41.59 178 HIS A O 1
ATOM 1371 N N . LYS A 1 179 ? 6.342 -18.214 14.360 1.00 41.19 179 LYS A N 1
ATOM 1372 C CA . LYS A 1 179 ? 4.991 -17.593 14.474 1.00 41.19 179 LYS A CA 1
ATOM 1373 C C . LYS A 1 179 ? 4.038 -18.226 15.494 1.00 41.19 179 LYS A C 1
ATOM 1375 O O . LYS A 1 179 ? 2.828 -18.045 15.404 1.00 41.19 179 LYS A O 1
ATOM 1380 N N . GLN A 1 180 ? 4.566 -18.913 16.508 1.00 39.28 180 GLN A N 1
ATOM 1381 C CA . GLN A 1 180 ? 3.734 -19.561 17.536 1.00 39.28 180 GLN A CA 1
ATOM 1382 C C . GLN A 1 180 ? 4.115 -19.235 18.989 1.00 39.28 180 GLN A C 1
ATOM 1384 O O . GLN A 1 180 ? 3.603 -19.857 19.913 1.00 39.28 180 GLN A O 1
ATOM 1389 N N . ALA A 1 181 ? 4.965 -18.226 19.209 1.00 37.59 181 ALA A N 1
ATOM 1390 C CA . ALA A 1 181 ? 5.415 -17.836 20.550 1.00 37.59 181 ALA A CA 1
ATOM 1391 C C . ALA A 1 181 ? 4.623 -16.671 21.185 1.00 37.59 181 ALA A C 1
ATOM 1393 O O . ALA A 1 181 ? 4.777 -16.415 22.374 1.00 37.59 181 ALA A O 1
ATOM 1394 N N . CYS A 1 182 ? 3.743 -15.979 20.451 1.00 36.34 182 CYS A N 1
ATOM 1395 C CA . CYS A 1 182 ? 3.040 -14.804 20.992 1.00 36.34 182 CYS A CA 1
ATOM 1396 C C . CYS A 1 182 ? 1.716 -15.110 21.717 1.00 36.34 182 CYS A C 1
ATOM 1398 O O . CYS A 1 182 ? 1.116 -14.192 22.264 1.00 36.34 182 CYS A O 1
ATOM 1400 N N . TRP A 1 183 ? 1.256 -16.366 21.760 1.00 36.28 183 TRP A N 1
ATOM 1401 C CA . TRP A 1 183 ? -0.056 -16.707 22.338 1.00 36.28 183 TRP A CA 1
ATOM 1402 C C . TRP A 1 183 ? -0.018 -17.365 23.729 1.00 36.28 183 TRP A C 1
ATOM 1404 O O . TRP A 1 183 ? -1.074 -17.604 24.304 1.00 36.28 183 TRP A O 1
ATOM 1414 N N . LEU A 1 184 ? 1.163 -17.641 24.300 1.00 38.69 184 LEU A N 1
ATOM 1415 C CA . LEU A 1 184 ? 1.285 -18.366 25.582 1.00 38.69 184 LEU A CA 1
ATOM 1416 C C . LEU A 1 184 ? 2.099 -17.650 26.676 1.00 38.69 184 LEU A C 1
ATOM 1418 O O . LEU A 1 184 ? 2.407 -18.260 27.693 1.00 38.69 184 LEU A O 1
ATOM 1422 N N . ALA A 1 185 ? 2.406 -16.360 26.527 1.00 37.09 185 ALA A N 1
ATOM 1423 C CA . ALA A 1 185 ? 3.145 -15.585 27.536 1.00 37.09 185 ALA A CA 1
ATOM 1424 C C . ALA A 1 185 ? 2.322 -14.415 28.109 1.00 37.09 185 ALA A C 1
ATOM 1426 O O . ALA A 1 185 ? 2.798 -13.285 28.190 1.00 37.09 185 ALA A O 1
ATOM 1427 N N . GLY A 1 186 ? 1.061 -14.674 28.464 1.00 44.94 186 GLY A N 1
ATOM 1428 C CA . GLY A 1 186 ? 0.161 -13.657 29.019 1.00 44.94 186 GLY A CA 1
ATOM 1429 C C . GLY A 1 186 ? -0.942 -14.210 29.921 1.00 44.94 186 GLY A C 1
ATOM 1430 O O . GLY A 1 186 ? -2.048 -13.672 29.890 1.00 44.94 186 GLY A O 1
ATOM 1431 N N . GLN A 1 187 ? -0.657 -15.290 30.660 1.00 38.59 187 GLN A N 1
ATOM 1432 C CA . GLN A 1 187 ? -1.409 -15.651 31.870 1.00 38.59 187 GLN A CA 1
ATOM 1433 C C . GLN A 1 187 ? -0.763 -14.991 33.084 1.00 38.59 187 GLN A C 1
ATOM 1435 O O . GLN A 1 187 ? 0.488 -14.977 33.127 1.00 38.59 187 GLN A O 1
#

Organism: Brachypodium distachyon (NCBI:txid15368)